Protein AF-A0A5E4IJK3-F1 (afdb_monomer_lite)

Radius of gyration: 21.75 Å; chains: 1; bounding box: 50×34×65 Å

pLDDT: mean 86.22, std 11.24, range [26.58, 97.75]

Structure (mmCIF, N/CA/C/O backbone):
data_AF-A0A5E4IJK3-F1
#
_entry.id   AF-A0A5E4IJK3-F1
#
loop_
_atom_site.group_PDB
_atom_site.id
_atom_site.type_symbol
_atom_site.label_atom_id
_atom_site.label_alt_id
_atom_site.label_comp_id
_atom_site.label_asym_id
_atom_site.label_entity_id
_atom_site.label_seq_id
_atom_site.pdbx_PDB_ins_code
_atom_site.Cartn_x
_atom_site.Cartn_y
_atom_site.Cartn_z
_atom_site.occupancy
_atom_site.B_iso_or_equiv
_atom_site.auth_seq_id
_atom_site.auth_comp_id
_atom_site.auth_asym_id
_atom_site.auth_atom_id
_atom_site.pdbx_PDB_model_num
ATOM 1 N N . MET A 1 1 ? 8.294 6.275 -12.046 1.00 84.31 1 MET A N 1
ATOM 2 C CA . MET A 1 1 ? 8.286 4.793 -12.076 1.00 84.31 1 MET A CA 1
ATOM 3 C C . MET A 1 1 ? 9.662 4.170 -11.826 1.00 84.31 1 MET A C 1
ATOM 5 O O . MET A 1 1 ? 9.827 3.550 -10.792 1.00 84.31 1 MET A O 1
ATOM 9 N N . ARG A 1 2 ? 10.667 4.349 -12.702 1.00 89.88 2 ARG A N 1
ATOM 10 C CA . ARG A 1 2 ? 12.008 3.740 -12.523 1.00 89.88 2 ARG A CA 1
ATOM 11 C C . ARG A 1 2 ? 12.638 4.031 -11.149 1.00 89.88 2 ARG A C 1
ATOM 13 O O . ARG A 1 2 ? 13.099 3.115 -10.485 1.00 89.88 2 ARG A O 1
ATOM 20 N N . ILE A 1 3 ? 12.580 5.293 -10.709 1.00 90.06 3 ILE A N 1
ATOM 21 C CA . ILE A 1 3 ? 13.121 5.738 -9.411 1.00 90.06 3 ILE A CA 1
ATOM 22 C C . ILE A 1 3 ? 12.455 5.001 -8.242 1.00 90.06 3 ILE A C 1
ATOM 24 O O . ILE A 1 3 ? 13.160 4.468 -7.397 1.00 90.06 3 ILE A O 1
ATOM 28 N N . VAL A 1 4 ? 11.118 4.919 -8.219 1.00 92.50 4 VAL A N 1
ATOM 29 C CA . VAL A 1 4 ? 10.399 4.274 -7.108 1.00 92.50 4 VAL A CA 1
ATOM 30 C C . VAL A 1 4 ? 10.644 2.761 -7.058 1.00 92.50 4 VAL A C 1
ATOM 32 O O . VAL A 1 4 ? 10.768 2.200 -5.978 1.00 92.50 4 VAL A O 1
ATOM 35 N N . ILE A 1 5 ? 10.791 2.095 -8.209 1.00 93.12 5 ILE A N 1
ATOM 36 C CA . ILE A 1 5 ? 11.098 0.654 -8.255 1.00 93.12 5 ILE A CA 1
ATOM 37 C C . ILE A 1 5 ? 12.518 0.399 -7.750 1.00 93.12 5 ILE A C 1
ATOM 39 O O . ILE A 1 5 ? 12.722 -0.499 -6.933 1.00 93.12 5 ILE A O 1
ATOM 43 N N . LYS A 1 6 ? 13.484 1.227 -8.170 1.00 93.25 6 LYS A N 1
ATOM 44 C CA . LYS A 1 6 ? 14.860 1.148 -7.673 1.00 93.25 6 LYS A CA 1
ATOM 45 C C . LYS A 1 6 ? 14.921 1.376 -6.168 1.00 93.25 6 LYS A C 1
ATOM 47 O O . LYS A 1 6 ? 15.622 0.657 -5.472 1.00 93.25 6 LYS A O 1
ATOM 52 N N . ASP A 1 7 ? 14.148 2.326 -5.668 1.00 93.12 7 ASP A N 1
ATOM 53 C CA . ASP A 1 7 ? 14.066 2.614 -4.244 1.00 93.12 7 ASP A CA 1
ATOM 54 C C . ASP A 1 7 ? 13.370 1.483 -3.449 1.00 93.12 7 ASP A C 1
ATOM 56 O O . ASP A 1 7 ? 13.764 1.178 -2.324 1.00 93.12 7 ASP A O 1
ATOM 60 N N . ALA A 1 8 ? 12.358 0.815 -4.011 1.00 93.62 8 ALA A N 1
ATOM 61 C CA . ALA A 1 8 ? 11.603 -0.242 -3.327 1.00 93.62 8 ALA A CA 1
ATOM 62 C C . ALA A 1 8 ? 12.245 -1.644 -3.390 1.00 93.62 8 ALA A C 1
ATOM 64 O O . ALA A 1 8 ? 12.085 -2.425 -2.449 1.00 93.62 8 ALA A O 1
ATOM 65 N N . PHE A 1 9 ? 12.958 -1.974 -4.470 1.00 94.12 9 PHE A N 1
ATOM 66 C CA . PHE A 1 9 ? 13.481 -3.326 -4.723 1.00 94.12 9 PHE A CA 1
ATOM 67 C C . PHE A 1 9 ? 14.997 -3.385 -4.946 1.00 94.12 9 PHE A C 1
ATOM 69 O O . PHE A 1 9 ? 15.524 -4.473 -5.139 1.00 94.12 9 PHE A O 1
ATOM 76 N N . ASP A 1 10 ? 15.697 -2.245 -4.967 1.00 93.44 10 ASP A N 1
ATOM 77 C CA . ASP A 1 10 ? 17.097 -2.132 -5.416 1.00 93.44 10 ASP A CA 1
ATOM 78 C C . ASP A 1 10 ? 17.336 -2.696 -6.833 1.00 93.44 10 ASP A C 1
ATOM 80 O O . ASP A 1 10 ? 18.456 -2.994 -7.246 1.00 93.44 10 ASP A O 1
ATOM 84 N N . ILE A 1 11 ? 16.281 -2.759 -7.645 1.00 92.56 11 ILE A N 1
ATOM 85 C CA . ILE A 1 11 ? 16.306 -3.268 -9.017 1.00 92.56 11 ILE A CA 1
ATOM 86 C C . ILE A 1 11 ? 15.907 -2.150 -9.973 1.00 92.56 11 ILE A C 1
ATOM 88 O O . ILE A 1 11 ? 15.047 -1.322 -9.683 1.00 92.56 11 ILE A O 1
ATOM 92 N N . ASP A 1 12 ? 16.552 -2.114 -11.128 1.00 93.44 12 ASP A N 1
ATOM 93 C CA . ASP A 1 12 ? 16.207 -1.219 -12.215 1.00 93.44 12 ASP A CA 1
ATOM 94 C C . ASP A 1 12 ? 15.241 -1.894 -13.199 1.00 93.44 12 ASP A C 1
ATOM 96 O O . ASP A 1 12 ? 15.235 -3.119 -13.344 1.00 93.44 12 ASP A O 1
ATOM 100 N N . ILE A 1 13 ? 14.450 -1.096 -13.920 1.00 93.88 13 ILE A N 1
ATOM 101 C CA . ILE A 1 13 ? 13.499 -1.587 -14.925 1.00 93.88 13 ILE A CA 1
ATOM 102 C C . ILE A 1 13 ? 13.622 -0.813 -16.237 1.00 93.88 13 ILE A C 1
ATOM 104 O O . ILE A 1 13 ? 13.802 0.410 -16.246 1.00 93.88 13 ILE A O 1
ATOM 108 N N . LYS A 1 14 ? 13.473 -1.511 -17.366 1.00 92.56 14 LYS A N 1
ATOM 109 C CA . LYS A 1 14 ? 13.465 -0.888 -18.692 1.00 92.56 14 LYS A CA 1
ATOM 110 C C . LYS A 1 14 ? 12.548 -1.613 -19.664 1.00 92.56 14 LYS A C 1
ATOM 112 O O . LYS A 1 14 ? 12.443 -2.834 -19.642 1.00 92.56 14 LYS A O 1
ATOM 117 N N . LEU A 1 15 ? 11.907 -0.847 -20.541 1.00 91.81 15 LEU A N 1
ATOM 118 C CA . LEU A 1 15 ? 11.162 -1.400 -21.664 1.00 91.81 15 LEU A CA 1
ATOM 119 C C . LEU A 1 15 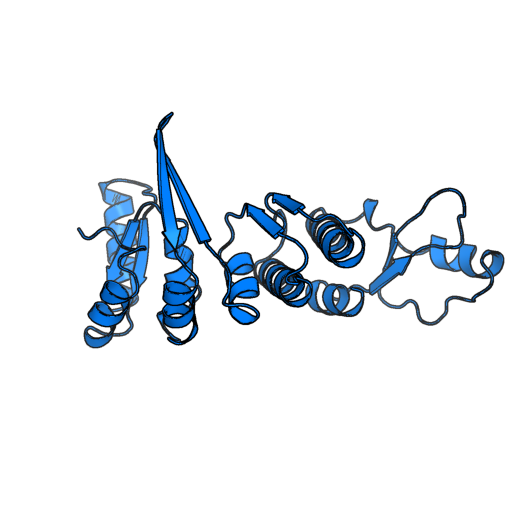? 12.130 -1.946 -22.715 1.00 91.81 15 LEU A C 1
ATOM 121 O O . LEU A 1 15 ? 12.995 -1.219 -23.206 1.00 91.81 15 LEU A O 1
ATOM 125 N N . ASP A 1 16 ? 11.956 -3.213 -23.070 1.00 91.88 16 ASP A N 1
ATOM 126 C CA . ASP A 1 16 ? 12.588 -3.829 -24.226 1.00 91.88 16 ASP A CA 1
ATOM 127 C C . ASP A 1 16 ? 11.870 -3.357 -25.491 1.00 91.88 16 ASP A C 1
ATOM 129 O O . ASP A 1 16 ? 10.799 -3.842 -25.847 1.00 91.88 16 ASP A O 1
ATOM 133 N N . TYR A 1 17 ? 12.456 -2.366 -26.155 1.00 89.69 17 TYR A N 1
ATOM 134 C CA . TYR A 1 17 ? 11.970 -1.836 -27.429 1.00 89.69 17 TYR A CA 1
ATOM 135 C C . TYR A 1 17 ? 12.575 -2.568 -28.637 1.00 89.69 17 TYR A C 1
ATOM 137 O O . TYR A 1 17 ? 12.302 -2.202 -29.780 1.00 89.69 17 TYR A O 1
ATOM 145 N N . SER A 1 18 ? 13.420 -3.582 -28.407 1.00 87.69 18 SER A N 1
ATOM 146 C CA . SER A 1 18 ? 14.093 -4.312 -29.484 1.00 87.69 18 SER A CA 1
ATOM 147 C C . SER A 1 18 ? 13.172 -5.310 -30.191 1.00 87.69 18 SER A C 1
ATOM 149 O O . SER A 1 18 ? 13.374 -5.636 -31.364 1.00 87.69 18 SER A O 1
ATOM 151 N N . PHE A 1 19 ? 12.116 -5.748 -29.502 1.00 78.44 19 PHE A N 1
ATOM 152 C CA . PHE A 1 19 ? 11.055 -6.582 -30.048 1.00 78.44 19 PHE A CA 1
ATOM 153 C C . PHE A 1 19 ? 9.799 -5.752 -30.320 1.00 78.44 19 PHE A C 1
ATOM 155 O O . PHE A 1 19 ? 9.048 -5.415 -29.415 1.00 78.44 19 PHE A O 1
ATOM 162 N N . LEU A 1 20 ? 9.518 -5.480 -31.597 1.00 72.50 20 LEU A N 1
ATOM 163 C CA . LEU A 1 20 ? 8.337 -4.706 -32.012 1.00 72.50 20 LEU A CA 1
ATOM 164 C C . LEU A 1 20 ? 7.005 -5.470 -31.882 1.00 72.50 20 LEU A C 1
ATOM 166 O O . LEU A 1 20 ? 5.945 -4.870 -32.019 1.00 72.50 20 LEU A O 1
ATOM 170 N N . ALA A 1 21 ? 7.049 -6.787 -31.655 1.00 76.69 21 ALA A N 1
ATOM 171 C CA . ALA A 1 21 ? 5.854 -7.629 -31.576 1.00 76.69 21 ALA A CA 1
ATOM 172 C C . ALA A 1 21 ? 5.306 -7.786 -30.148 1.00 76.69 21 ALA A C 1
ATOM 174 O O . ALA A 1 21 ? 4.105 -7.963 -29.987 1.00 76.69 21 ALA A O 1
ATOM 175 N N . ASN A 1 22 ? 6.169 -7.719 -29.128 1.00 78.50 22 ASN A N 1
ATOM 176 C CA . ASN A 1 22 ? 5.799 -7.929 -27.729 1.00 78.50 22 ASN A CA 1
ATOM 177 C C . ASN A 1 22 ? 6.480 -6.874 -26.859 1.00 78.50 22 ASN A C 1
ATOM 179 O O . ASN A 1 22 ? 7.708 -6.799 -26.836 1.00 78.50 22 ASN A O 1
ATOM 183 N N . PHE A 1 23 ? 5.695 -6.108 -26.104 1.00 82.75 23 PHE A N 1
ATOM 184 C CA . PHE A 1 23 ? 6.234 -5.217 -25.082 1.00 82.75 23 PHE A CA 1
ATOM 185 C C . PHE A 1 23 ? 6.668 -6.046 -23.877 1.00 82.75 23 PHE A C 1
ATOM 187 O O . PHE A 1 23 ? 5.838 -6.665 -23.216 1.00 82.75 23 PHE A O 1
ATOM 194 N N . VAL A 1 24 ? 7.970 -6.062 -23.600 1.00 90.81 24 VAL A N 1
ATOM 195 C CA . VAL A 1 24 ? 8.547 -6.799 -22.472 1.00 90.81 24 VAL A CA 1
ATOM 196 C C . VAL A 1 24 ? 9.270 -5.817 -21.567 1.00 90.81 24 VAL A C 1
ATOM 198 O O . VAL A 1 24 ? 10.087 -5.022 -22.025 1.00 90.81 24 VAL A O 1
ATOM 201 N N . LEU A 1 25 ? 8.991 -5.870 -20.268 1.00 93.69 25 LEU A N 1
ATOM 202 C CA . LEU A 1 25 ? 9.791 -5.158 -19.278 1.00 93.69 25 LEU A CA 1
ATOM 203 C C . LEU A 1 25 ? 10.938 -6.058 -18.829 1.00 93.69 25 LEU A C 1
ATOM 205 O O . LEU A 1 25 ? 10.730 -7.219 -18.483 1.00 93.69 25 LEU A O 1
ATOM 209 N N . ARG A 1 26 ? 12.151 -5.513 -18.852 1.00 94.50 26 ARG A N 1
ATOM 210 C CA . ARG A 1 26 ? 13.370 -6.161 -18.375 1.00 94.50 26 ARG A CA 1
ATOM 211 C C . ARG A 1 26 ? 13.747 -5.596 -17.025 1.00 94.50 26 ARG A C 1
ATOM 213 O O . ARG A 1 26 ? 13.623 -4.387 -16.810 1.00 94.50 26 ARG A O 1
ATOM 220 N N . VAL A 1 27 ? 14.253 -6.459 -16.160 1.00 94.88 27 VAL A N 1
ATOM 221 C CA . VAL A 1 27 ? 14.763 -6.095 -14.841 1.00 94.88 27 VAL A CA 1
ATOM 222 C C . VAL A 1 27 ? 16.258 -6.381 -14.750 1.00 94.88 27 VAL A C 1
ATOM 224 O O . VAL A 1 27 ? 16.774 -7.305 -15.379 1.00 94.88 27 VAL A O 1
ATOM 227 N N . GLY A 1 28 ? 16.981 -5.551 -14.007 1.00 92.12 28 GLY A N 1
ATOM 228 C CA . GLY A 1 28 ? 18.423 -5.702 -13.846 1.00 92.12 28 GLY A CA 1
ATOM 229 C C . GLY A 1 28 ? 19.027 -4.620 -12.969 1.00 92.12 28 GLY A C 1
ATOM 230 O O . GLY A 1 28 ? 18.333 -3.736 -12.488 1.00 92.12 28 GLY A O 1
ATOM 231 N N . ASN A 1 29 ? 20.342 -4.662 -12.769 1.00 86.31 29 ASN A N 1
ATOM 232 C CA . ASN A 1 29 ? 21.011 -3.709 -11.876 1.00 86.31 29 ASN A CA 1
ATOM 233 C C . ASN A 1 29 ? 21.360 -2.381 -12.562 1.00 86.31 29 ASN A C 1
ATOM 235 O O . ASN A 1 29 ? 21.476 -1.357 -11.889 1.00 86.31 29 ASN A O 1
ATOM 239 N N . ASN A 1 30 ? 21.573 -2.394 -13.883 1.00 83.88 30 ASN A N 1
ATOM 240 C CA . ASN A 1 30 ? 22.007 -1.226 -14.644 1.00 83.88 30 ASN A CA 1
ATOM 241 C C . ASN A 1 30 ? 21.659 -1.358 -16.137 1.00 83.88 30 ASN A C 1
ATOM 243 O O . ASN A 1 30 ? 21.970 -2.366 -16.768 1.00 83.88 30 ASN A O 1
ATOM 247 N N . PHE A 1 31 ? 21.073 -0.301 -16.703 1.00 86.88 31 PHE A N 1
ATOM 248 C CA . PHE A 1 31 ? 20.659 -0.201 -18.106 1.00 86.88 31 PHE A CA 1
ATOM 249 C C . PHE A 1 31 ? 21.346 0.935 -18.893 1.00 86.88 31 PHE A C 1
ATOM 251 O O . PHE A 1 31 ? 20.840 1.354 -19.943 1.00 86.88 31 PHE A O 1
ATOM 258 N N . ASN A 1 32 ? 22.460 1.469 -18.383 1.00 77.62 32 ASN A N 1
ATOM 259 C CA . ASN A 1 32 ? 23.133 2.652 -18.933 1.00 77.62 32 ASN A CA 1
ATOM 260 C C . ASN A 1 32 ? 23.839 2.395 -20.277 1.00 77.62 32 ASN A C 1
ATOM 262 O O . ASN A 1 32 ? 23.997 3.325 -21.059 1.00 77.62 32 ASN A O 1
ATOM 266 N N . GLU A 1 33 ? 24.206 1.149 -20.580 1.00 82.94 33 GLU A N 1
ATOM 267 C CA . GLU A 1 33 ? 24.948 0.766 -21.794 1.00 82.94 33 GLU A CA 1
ATOM 268 C C . GLU A 1 33 ? 24.053 0.114 -22.862 1.00 82.94 33 GLU A C 1
ATOM 270 O O . GLU A 1 33 ? 24.434 -0.869 -23.492 1.00 82.94 33 GLU A O 1
ATOM 275 N N . ILE A 1 34 ? 22.830 0.618 -23.060 1.00 88.62 34 ILE A N 1
ATOM 276 C CA . ILE A 1 34 ? 21.944 0.098 -24.116 1.00 88.62 34 ILE A CA 1
ATOM 277 C C . ILE A 1 34 ? 21.973 1.048 -25.325 1.00 88.62 34 ILE A C 1
ATOM 279 O O . ILE A 1 34 ? 21.488 2.176 -25.188 1.00 88.62 34 ILE A O 1
ATOM 283 N N . PRO A 1 35 ? 22.500 0.609 -26.489 1.00 90.38 35 PRO A N 1
ATOM 284 C CA . PRO A 1 35 ? 22.502 1.374 -27.741 1.00 90.38 35 PRO A CA 1
ATOM 285 C C . PRO A 1 35 ? 21.093 1.772 -28.163 1.00 90.38 35 PRO A C 1
ATOM 287 O O . PRO A 1 35 ? 20.174 1.020 -27.897 1.00 90.38 35 PRO A O 1
ATOM 290 N N . LEU A 1 36 ? 20.917 2.897 -28.862 1.00 88.56 36 LEU A N 1
ATOM 291 C CA . LEU A 1 36 ? 19.593 3.338 -29.330 1.00 88.56 36 LEU A CA 1
ATOM 292 C C . LEU A 1 36 ? 19.038 2.500 -30.497 1.00 88.56 36 LEU A C 1
ATOM 294 O O . LEU A 1 36 ? 17.821 2.431 -30.654 1.00 88.56 36 LEU A O 1
ATOM 298 N N . ASP A 1 37 ? 19.900 1.897 -31.328 1.00 90.62 37 ASP A N 1
ATOM 299 C CA . ASP A 1 37 ? 19.456 1.045 -32.440 1.00 90.62 37 ASP A CA 1
ATOM 300 C C . ASP A 1 37 ? 18.882 -0.273 -31.880 1.00 90.62 37 ASP A C 1
ATOM 302 O O . ASP A 1 37 ? 19.599 -1.004 -31.188 1.00 90.62 37 ASP A O 1
ATOM 306 N N . PRO A 1 38 ? 17.614 -0.621 -32.178 1.00 89.50 38 PRO A N 1
ATOM 307 C CA . PRO A 1 38 ? 16.981 -1.850 -31.699 1.00 89.50 38 PRO A CA 1
ATOM 308 C C . PRO A 1 38 ? 17.764 -3.132 -32.013 1.00 89.50 38 PRO A C 1
ATOM 310 O O . PRO A 1 38 ? 17.735 -4.074 -31.221 1.00 89.50 38 PRO A O 1
ATOM 313 N N . ARG A 1 39 ? 18.472 -3.184 -3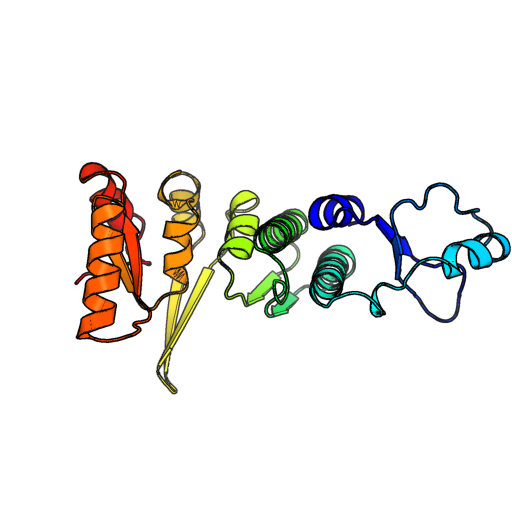3.151 1.00 89.25 39 ARG A N 1
ATOM 314 C CA . ARG A 1 39 ? 19.246 -4.362 -33.579 1.00 89.25 39 ARG A CA 1
ATOM 315 C C . ARG A 1 39 ? 20.463 -4.578 -32.690 1.00 89.25 39 ARG A C 1
ATOM 317 O O . ARG A 1 39 ? 20.768 -5.721 -32.358 1.00 89.25 39 ARG A O 1
ATOM 324 N N . ASP A 1 40 ? 21.098 -3.486 -32.276 1.00 92.19 40 ASP A N 1
ATOM 325 C CA . ASP A 1 40 ? 22.263 -3.502 -31.393 1.00 92.19 40 ASP A CA 1
ATOM 326 C C . ASP A 1 40 ? 21.849 -3.665 -29.921 1.00 92.19 40 ASP A C 1
ATOM 328 O O . ASP A 1 40 ? 22.546 -4.309 -29.137 1.00 92.19 40 ASP A O 1
ATOM 332 N N . ALA A 1 41 ? 20.683 -3.131 -29.541 1.00 91.44 41 ALA A N 1
ATOM 333 C CA . ALA A 1 41 ? 20.121 -3.260 -28.199 1.00 91.44 41 ALA A CA 1
ATOM 334 C C . ALA A 1 41 ? 19.658 -4.689 -27.881 1.00 91.44 41 ALA A C 1
ATOM 336 O O . ALA A 1 41 ? 19.830 -5.155 -26.752 1.00 91.44 41 ALA A O 1
ATOM 337 N N . LYS A 1 42 ? 19.091 -5.396 -28.868 1.00 90.56 42 LYS A N 1
ATOM 338 C CA . LYS A 1 42 ? 18.525 -6.745 -28.717 1.00 90.56 42 LYS A CA 1
ATOM 339 C C . LYS A 1 42 ? 19.446 -7.747 -28.001 1.00 90.56 42 LYS A C 1
ATOM 341 O O . LYS A 1 42 ? 19.035 -8.259 -26.959 1.00 90.56 42 LYS A O 1
ATOM 346 N N . PRO A 1 43 ? 20.680 -8.025 -28.473 1.00 91.44 43 PRO A N 1
ATOM 347 C CA . PRO A 1 43 ? 21.548 -9.025 -27.842 1.00 91.44 43 PRO A CA 1
ATOM 348 C C . PRO A 1 43 ? 21.984 -8.650 -26.418 1.00 91.44 43 PRO A C 1
ATOM 350 O O . PRO A 1 43 ? 22.478 -9.504 -25.682 1.00 91.44 43 PRO A O 1
ATOM 353 N N . ILE A 1 44 ? 21.847 -7.380 -26.026 1.00 92.38 44 ILE A N 1
ATOM 354 C CA . ILE A 1 44 ? 22.132 -6.902 -24.670 1.00 92.38 44 ILE A CA 1
ATOM 355 C C . I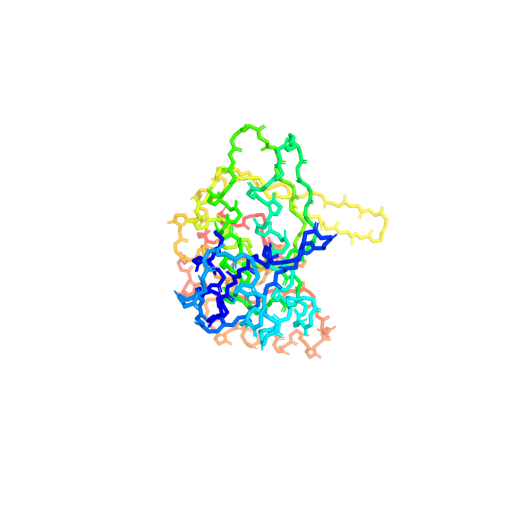LE A 1 44 ? 20.887 -7.072 -23.795 1.00 92.38 44 ILE A C 1
ATOM 357 O O . ILE A 1 44 ? 20.973 -7.663 -22.723 1.00 92.38 44 ILE A O 1
ATOM 361 N N . LEU A 1 45 ? 19.727 -6.607 -24.269 1.00 91.31 45 LEU A N 1
ATOM 362 C CA . LEU A 1 45 ? 18.446 -6.671 -23.558 1.00 91.31 45 LEU A CA 1
ATOM 363 C C . LEU A 1 45 ? 17.976 -8.108 -23.300 1.00 91.31 45 LEU A C 1
ATOM 365 O O . LEU A 1 45 ? 17.432 -8.386 -22.234 1.00 91.31 45 LEU A O 1
ATOM 369 N N . GLU A 1 46 ? 18.237 -9.036 -24.224 1.00 90.88 46 GLU A N 1
ATOM 370 C CA . GLU A 1 46 ? 17.895 -10.457 -24.066 1.00 90.88 46 GLU A CA 1
ATOM 371 C C . GLU A 1 46 ? 18.619 -11.142 -22.898 1.00 90.88 46 GLU A C 1
ATOM 373 O O . GLU A 1 46 ? 18.128 -12.156 -22.408 1.00 90.88 46 GLU A O 1
ATOM 378 N N . LYS A 1 47 ? 19.745 -10.587 -22.426 1.00 91.81 47 LYS A N 1
ATOM 379 C CA . LYS A 1 47 ? 20.494 -11.116 -21.273 1.00 91.81 47 LYS A CA 1
ATOM 380 C C . LYS A 1 47 ? 19.854 -10.773 -19.931 1.00 91.81 47 LYS A C 1
ATOM 382 O O . LYS A 1 47 ? 20.216 -11.376 -18.926 1.00 91.81 47 LYS A O 1
ATOM 387 N N . PHE A 1 48 ? 18.956 -9.791 -19.904 1.00 93.62 48 PHE A N 1
ATOM 388 C CA . PHE A 1 48 ? 18.248 -9.396 -18.696 1.00 93.62 48 PHE A CA 1
ATOM 389 C C . PHE A 1 48 ? 16.986 -10.232 -18.512 1.00 93.62 48 PHE A C 1
ATOM 391 O O . PHE A 1 48 ? 16.283 -10.568 -19.474 1.00 93.62 48 PHE A O 1
ATOM 398 N N . GLU A 1 49 ? 16.675 -10.523 -17.255 1.00 94.44 49 GLU A N 1
ATOM 399 C CA . GLU A 1 49 ? 15.454 -11.226 -16.886 1.00 94.44 49 GLU A CA 1
ATOM 400 C C . GLU A 1 49 ? 14.225 -10.388 -17.245 1.00 94.44 49 GLU A C 1
ATOM 402 O O . GLU A 1 49 ? 14.261 -9.150 -17.262 1.00 94.44 49 GLU A O 1
ATOM 407 N N . LYS A 1 50 ? 13.124 -11.063 -17.571 1.00 95.06 50 LYS A N 1
ATOM 408 C CA . LYS A 1 50 ? 11.845 -10.392 -17.797 1.00 95.06 50 LYS A CA 1
ATOM 409 C C . LYS A 1 50 ? 11.175 -10.145 -16.458 1.00 95.06 50 LYS A C 1
ATOM 411 O O . LYS A 1 50 ? 11.321 -10.941 -15.535 1.00 95.06 50 LYS A O 1
ATOM 416 N N . LEU A 1 51 ? 10.377 -9.087 -16.385 1.00 95.25 51 LEU A N 1
ATOM 417 C CA . LEU A 1 51 ? 9.504 -8.837 -15.243 1.00 95.25 51 LEU A CA 1
ATOM 418 C C . LEU A 1 51 ? 8.551 -10.018 -14.993 1.00 95.25 51 LEU A C 1
ATOM 420 O O . LEU A 1 51 ? 8.313 -10.367 -13.843 1.00 95.25 51 LEU A O 1
ATOM 424 N N . ASP A 1 52 ? 8.052 -10.654 -16.055 1.00 93.56 52 ASP A N 1
ATOM 425 C CA . ASP A 1 52 ? 7.125 -11.793 -15.968 1.00 93.56 52 ASP A CA 1
ATOM 426 C C . ASP A 1 52 ? 7.732 -13.000 -15.235 1.00 93.56 52 ASP A C 1
ATOM 428 O O . ASP A 1 52 ? 7.008 -13.754 -14.584 1.00 93.56 52 ASP A O 1
ATOM 432 N N . ASP A 1 53 ? 9.060 -13.141 -15.300 1.00 94.69 53 ASP A N 1
ATOM 433 C CA . ASP A 1 53 ? 9.818 -14.210 -14.645 1.00 94.69 53 ASP A CA 1
ATOM 434 C C . ASP A 1 53 ? 10.143 -13.876 -13.172 1.00 94.69 53 ASP A C 1
ATOM 436 O O . ASP A 1 53 ? 10.736 -14.689 -12.465 1.00 94.69 53 ASP A O 1
ATOM 440 N N . GLN A 1 54 ? 9.764 -12.687 -12.689 1.00 95.06 54 GLN A N 1
ATOM 441 C CA . GLN A 1 54 ? 10.005 -12.254 -11.314 1.00 95.06 54 GLN A CA 1
ATOM 442 C C . GLN A 1 54 ? 8.892 -12.680 -10.345 1.00 95.06 54 GLN A C 1
ATOM 444 O O . GLN A 1 54 ? 7.797 -13.105 -10.731 1.00 95.06 54 GLN A O 1
ATOM 449 N N . GLY A 1 55 ? 9.172 -12.512 -9.048 1.00 94.50 55 GLY A N 1
ATOM 450 C CA . GLY A 1 55 ? 8.207 -12.738 -7.973 1.00 94.50 55 GLY A CA 1
ATOM 451 C C . GLY A 1 55 ? 6.973 -11.831 -8.058 1.00 94.50 55 GLY A C 1
ATOM 452 O O . GLY A 1 55 ? 7.005 -10.740 -8.631 1.00 94.50 55 GLY A O 1
ATOM 453 N N . ASP A 1 56 ? 5.871 -12.276 -7.457 1.00 94.19 56 ASP A N 1
ATOM 454 C CA . ASP A 1 56 ? 4.572 -11.598 -7.567 1.00 94.19 56 ASP A CA 1
ATOM 455 C C . ASP A 1 56 ? 4.569 -10.184 -6.974 1.00 94.19 56 ASP A C 1
ATOM 457 O O . ASP A 1 56 ? 3.909 -9.302 -7.520 1.00 94.19 56 ASP A O 1
ATOM 461 N N . GLY A 1 57 ? 5.389 -9.924 -5.950 1.00 94.81 57 GLY A N 1
ATOM 462 C CA . GLY A 1 57 ? 5.508 -8.597 -5.343 1.00 94.81 57 GLY A CA 1
ATOM 463 C C . GLY A 1 57 ? 5.972 -7.521 -6.333 1.00 94.81 57 GLY A C 1
ATOM 464 O O . GLY A 1 57 ? 5.284 -6.521 -6.531 1.00 94.81 57 GLY A O 1
ATOM 465 N N . ILE A 1 58 ? 7.104 -7.723 -7.022 1.00 95.38 58 ILE A N 1
ATOM 466 C CA . ILE A 1 58 ? 7.592 -6.730 -7.997 1.00 95.38 58 ILE A CA 1
ATOM 467 C C . ILE A 1 58 ? 6.650 -6.612 -9.201 1.00 95.38 58 ILE A C 1
ATOM 469 O O . ILE A 1 58 ? 6.421 -5.503 -9.680 1.00 95.38 58 ILE A O 1
ATOM 473 N N . LYS A 1 59 ? 6.044 -7.719 -9.654 1.00 95.00 59 LYS A N 1
ATOM 474 C CA . LYS A 1 59 ? 5.045 -7.686 -10.734 1.00 95.00 59 LYS A CA 1
ATOM 475 C C . LYS A 1 59 ? 3.839 -6.826 -10.348 1.00 95.00 59 LYS A C 1
ATOM 477 O O . LYS A 1 59 ? 3.486 -5.930 -11.112 1.00 95.00 59 LYS A O 1
ATOM 482 N N . SER A 1 60 ? 3.264 -7.039 -9.160 1.00 94.12 60 SER A N 1
ATOM 483 C CA . SER A 1 60 ? 2.133 -6.253 -8.645 1.00 94.12 60 SER A CA 1
ATOM 484 C C . SER A 1 60 ? 2.491 -4.773 -8.490 1.00 94.12 60 SER A C 1
ATOM 486 O O . SER A 1 60 ? 1.766 -3.894 -8.967 1.00 94.12 60 SER A O 1
ATOM 488 N N . PHE A 1 61 ? 3.662 -4.482 -7.912 1.00 96.62 61 PHE A N 1
ATOM 489 C CA . PHE A 1 61 ? 4.135 -3.111 -7.731 1.00 96.62 61 PHE A CA 1
ATOM 490 C C . PHE A 1 61 ? 4.265 -2.380 -9.068 1.00 96.62 61 PHE A C 1
ATOM 492 O O . PHE A 1 61 ? 3.770 -1.264 -9.230 1.00 96.62 61 PHE A O 1
ATOM 499 N N . VAL A 1 62 ? 4.929 -3.005 -10.045 1.00 95.69 62 VAL A N 1
ATOM 500 C CA . VAL A 1 62 ? 5.142 -2.411 -11.368 1.00 95.69 62 VAL A CA 1
ATOM 501 C C . VAL A 1 62 ? 3.819 -2.244 -12.108 1.00 95.69 62 VAL A C 1
ATOM 503 O O . VAL A 1 62 ? 3.590 -1.184 -12.685 1.00 95.69 62 VAL A O 1
ATOM 506 N N . ALA A 1 63 ? 2.933 -3.242 -12.067 1.00 93.56 63 ALA A N 1
ATOM 507 C CA . ALA A 1 63 ? 1.617 -3.171 -12.696 1.00 93.56 63 ALA A CA 1
ATOM 508 C C . ALA A 1 63 ? 0.769 -2.029 -12.115 1.00 93.56 63 ALA A C 1
ATOM 510 O O . ALA A 1 63 ? 0.186 -1.240 -12.865 1.00 93.56 63 ALA A O 1
ATOM 511 N N . THR A 1 64 ? 0.762 -1.883 -10.790 1.00 95.19 64 THR A N 1
ATOM 512 C CA . THR A 1 64 ? 0.079 -0.783 -10.100 1.00 95.19 64 THR A CA 1
ATOM 513 C C . THR A 1 64 ? 0.705 0.561 -10.468 1.00 95.19 64 THR A C 1
ATOM 515 O O . THR A 1 64 ? 0.001 1.494 -10.850 1.00 95.19 64 THR A O 1
ATOM 518 N N . ALA A 1 65 ? 2.037 0.663 -10.456 1.00 95.06 65 ALA A N 1
ATOM 519 C CA . ALA A 1 65 ? 2.727 1.897 -10.815 1.00 95.06 65 ALA A CA 1
ATOM 520 C C . ALA A 1 65 ? 2.462 2.322 -12.272 1.00 95.06 65 ALA A C 1
ATOM 522 O O . ALA A 1 65 ? 2.240 3.504 -12.536 1.00 95.06 65 ALA A O 1
ATOM 523 N N . LEU A 1 66 ? 2.443 1.368 -13.209 1.00 93.38 66 LEU A N 1
ATOM 524 C CA . LEU A 1 66 ? 2.074 1.591 -14.611 1.00 93.38 66 LEU A CA 1
ATOM 525 C C . LEU A 1 66 ? 0.620 2.039 -14.749 1.00 93.38 66 LEU A C 1
ATOM 527 O O . LEU A 1 66 ? 0.339 2.994 -15.467 1.00 93.38 66 LEU A O 1
ATOM 531 N N . THR A 1 67 ? -0.296 1.391 -14.029 1.00 92.94 67 THR A N 1
ATOM 532 C CA . THR A 1 67 ? -1.719 1.758 -13.994 1.00 92.94 67 THR A CA 1
ATOM 533 C C . THR A 1 67 ? -1.876 3.229 -13.611 1.00 92.94 67 THR A C 1
ATOM 535 O O . THR A 1 67 ? -2.535 3.989 -14.320 1.00 92.94 67 THR A O 1
ATOM 538 N N . MET A 1 68 ? -1.190 3.667 -12.555 1.00 93.31 68 MET A N 1
ATOM 539 C CA . MET A 1 68 ? -1.279 5.044 -12.066 1.00 93.31 68 MET A CA 1
ATOM 540 C C . MET A 1 68 ? -0.786 6.091 -13.075 1.00 93.31 68 MET A C 1
ATOM 542 O O . MET A 1 68 ? -1.378 7.169 -13.172 1.00 93.31 68 MET A O 1
ATOM 546 N N . ILE A 1 69 ? 0.268 5.789 -13.840 1.00 91.75 69 ILE A N 1
ATOM 547 C CA . ILE A 1 69 ? 0.895 6.761 -14.755 1.00 91.75 69 ILE A CA 1
ATOM 548 C C . ILE A 1 69 ? 0.391 6.684 -16.199 1.00 91.75 69 ILE A C 1
ATOM 550 O O . ILE A 1 69 ? 0.541 7.654 -16.933 1.00 91.75 69 ILE A O 1
ATOM 554 N N . SER A 1 70 ? -0.149 5.544 -16.635 1.00 90.19 70 SER A N 1
ATOM 555 C CA . SER A 1 70 ? -0.495 5.307 -18.045 1.00 90.19 70 SER A CA 1
ATOM 556 C C . SER A 1 70 ? -1.996 5.277 -18.317 1.00 90.19 70 SER A C 1
ATOM 558 O O . SER A 1 70 ? -2.398 5.423 -19.468 1.00 90.19 70 SER A O 1
ATOM 560 N N . ILE A 1 71 ? -2.838 5.068 -17.301 1.00 88.88 71 ILE A N 1
ATOM 561 C CA . ILE A 1 71 ? -4.285 4.934 -17.496 1.00 88.88 71 ILE A CA 1
ATOM 562 C C . ILE A 1 71 ? -4.989 6.281 -17.292 1.00 88.88 71 ILE A C 1
ATOM 564 O O . ILE A 1 71 ? -5.136 6.768 -16.172 1.00 88.88 71 ILE A O 1
ATOM 568 N N . GLU A 1 72 ? -5.517 6.840 -18.379 1.00 87.50 72 GLU A N 1
ATOM 569 C CA . GLU A 1 72 ? -6.323 8.074 -18.399 1.00 87.50 72 GLU A CA 1
ATOM 570 C C . GLU A 1 72 ? -7.829 7.779 -18.264 1.00 87.50 72 GLU A C 1
ATOM 572 O O . GLU A 1 72 ? -8.657 8.189 -19.078 1.00 87.50 72 GLU A O 1
ATOM 577 N N . ARG A 1 73 ? -8.210 6.983 -17.259 1.00 90.50 73 ARG A N 1
ATOM 578 C CA . ARG A 1 73 ? -9.622 6.676 -16.972 1.00 90.50 73 ARG A CA 1
ATOM 579 C C . ARG A 1 73 ? -10.124 7.538 -15.811 1.00 90.50 73 ARG A C 1
ATOM 581 O O . ARG A 1 73 ? -9.365 7.761 -14.870 1.00 90.50 73 ARG A O 1
ATOM 588 N N . PRO A 1 74 ? -11.402 7.968 -15.836 1.00 92.31 74 PRO A N 1
ATOM 589 C CA . PRO A 1 74 ? -11.973 8.785 -14.765 1.00 92.31 74 PRO A CA 1
ATOM 590 C C . PRO A 1 74 ? -12.125 8.016 -13.447 1.00 92.31 74 PRO A C 1
ATOM 592 O O . PRO A 1 74 ? -12.223 8.634 -12.395 1.00 92.31 74 PRO A O 1
ATOM 595 N N . ILE A 1 75 ? -12.159 6.679 -13.493 1.00 95.00 75 ILE A N 1
ATOM 596 C CA . ILE A 1 75 ? -12.230 5.814 -12.314 1.00 95.00 75 ILE A CA 1
ATOM 597 C C . ILE A 1 75 ? -11.181 4.712 -12.457 1.00 95.00 75 ILE A C 1
ATOM 599 O O . ILE A 1 75 ? -11.122 4.044 -13.493 1.00 95.00 75 ILE A O 1
ATOM 603 N N . ILE A 1 76 ? -10.375 4.521 -11.413 1.00 95.06 76 ILE A N 1
ATOM 604 C CA . ILE A 1 76 ? -9.407 3.431 -11.272 1.00 95.06 76 ILE A CA 1
ATOM 605 C C . ILE A 1 76 ? -9.783 2.642 -10.017 1.00 95.06 76 ILE A C 1
ATOM 607 O O . ILE A 1 76 ? -9.926 3.223 -8.944 1.00 95.06 76 ILE A O 1
ATOM 611 N N . MET A 1 77 ? -9.948 1.328 -10.153 1.00 96.06 77 MET A N 1
ATOM 612 C CA . MET A 1 77 ? -10.167 0.416 -9.030 1.00 96.06 77 MET A CA 1
ATOM 613 C C . MET A 1 77 ? -8.956 -0.499 -8.902 1.00 96.06 77 MET A C 1
ATOM 615 O O . MET A 1 77 ? -8.516 -1.070 -9.901 1.00 96.06 77 MET A O 1
ATOM 619 N N . ILE A 1 78 ? -8.420 -0.610 -7.692 1.00 95.25 78 ILE A N 1
ATOM 620 C CA . ILE A 1 78 ? -7.237 -1.412 -7.388 1.00 95.25 78 ILE A CA 1
ATOM 621 C C . ILE A 1 78 ? -7.566 -2.278 -6.175 1.00 95.25 78 ILE A C 1
ATOM 623 O O . ILE A 1 78 ? -7.978 -1.756 -5.140 1.00 95.25 78 ILE A O 1
ATOM 627 N N . ASP A 1 79 ? -7.416 -3.588 -6.324 1.00 95.69 79 ASP A N 1
ATOM 628 C CA . ASP A 1 79 ? -7.727 -4.568 -5.284 1.00 95.69 79 ASP A CA 1
ATOM 629 C C . ASP A 1 79 ? -6.427 -5.187 -4.769 1.00 95.69 79 ASP A C 1
ATOM 631 O O . ASP A 1 79 ? -5.646 -5.710 -5.563 1.00 95.69 79 ASP A O 1
ATOM 635 N N . GLU A 1 80 ? -6.180 -5.040 -3.468 1.00 95.44 80 GLU A N 1
ATOM 636 C CA . GLU A 1 80 ? -5.000 -5.519 -2.736 1.00 95.44 80 GLU A CA 1
ATOM 637 C C . GLU A 1 80 ? -3.661 -5.304 -3.480 1.00 95.44 80 GLU A C 1
ATOM 639 O O . GLU A 1 80 ? -2.905 -6.258 -3.694 1.00 95.44 80 GLU A O 1
ATOM 644 N N . PRO A 1 81 ? -3.319 -4.063 -3.897 1.00 96.00 81 PRO A N 1
ATOM 645 C CA . PRO A 1 81 ? -2.077 -3.800 -4.637 1.00 96.00 81 PRO A CA 1
ATOM 646 C C . PRO A 1 81 ? -0.806 -4.173 -3.865 1.00 96.00 81 PRO A C 1
ATOM 648 O O . PRO A 1 81 ? 0.250 -4.409 -4.456 1.00 96.00 81 PRO A O 1
ATOM 651 N N . GLU A 1 82 ? -0.900 -4.223 -2.540 1.00 95.75 82 GLU A N 1
ATOM 652 C CA . GLU A 1 82 ? 0.151 -4.654 -1.634 1.00 95.75 82 GLU A CA 1
ATOM 653 C C . GLU A 1 82 ? 0.388 -6.165 -1.610 1.00 95.75 82 GLU A C 1
ATOM 655 O O . GLU A 1 82 ? 1.314 -6.608 -0.927 1.00 95.75 82 GLU A O 1
ATOM 660 N N . ALA A 1 83 ? -0.453 -6.965 -2.273 1.00 93.38 83 ALA A N 1
ATOM 661 C CA . ALA A 1 83 ? -0.344 -8.411 -2.217 1.00 93.38 83 ALA A CA 1
ATOM 662 C C . ALA A 1 83 ? 1.091 -8.833 -2.572 1.00 93.38 83 ALA A C 1
ATOM 664 O O . ALA A 1 83 ? 1.669 -8.386 -3.566 1.00 93.38 83 ALA A O 1
ATOM 665 N N . PHE A 1 84 ? 1.679 -9.686 -1.729 1.00 94.38 84 PHE A N 1
ATOM 666 C CA . PHE A 1 84 ? 3.061 -10.173 -1.843 1.00 94.38 84 PHE A CA 1
ATOM 667 C C . PHE A 1 84 ? 4.173 -9.131 -1.604 1.00 94.38 84 PHE A C 1
ATOM 669 O O . PHE A 1 84 ? 5.348 -9.457 -1.792 1.00 94.38 84 PHE A O 1
ATOM 676 N N . LEU A 1 85 ? 3.849 -7.910 -1.166 1.00 96.38 85 LEU A N 1
ATOM 677 C CA . LEU A 1 85 ? 4.836 -6.901 -0.782 1.00 96.38 85 LEU A CA 1
ATOM 678 C C . LEU A 1 85 ? 5.238 -7.020 0.685 1.00 96.38 85 LEU A C 1
ATOM 680 O O . LEU A 1 85 ? 4.420 -7.253 1.573 1.00 96.38 85 LEU A O 1
ATOM 684 N N . HIS A 1 86 ? 6.518 -6.774 0.958 1.00 95.19 86 HIS A N 1
ATOM 685 C CA . HIS A 1 86 ? 6.961 -6.525 2.325 1.00 95.19 86 HIS A CA 1
ATOM 686 C C . HIS A 1 86 ? 6.480 -5.144 2.809 1.00 95.19 86 HIS A C 1
ATOM 688 O O . HIS A 1 86 ? 6.339 -4.235 1.986 1.00 95.19 86 HIS A O 1
ATOM 694 N N . PRO A 1 87 ? 6.327 -4.930 4.132 1.00 94.19 87 PRO A N 1
ATOM 695 C CA . PRO A 1 87 ? 5.854 -3.661 4.698 1.00 94.19 87 PRO A CA 1
ATOM 696 C C . PRO A 1 87 ? 6.505 -2.394 4.109 1.00 94.19 87 PRO A C 1
ATOM 698 O O . PRO A 1 87 ? 5.781 -1.481 3.708 1.00 94.19 87 PRO A O 1
ATOM 701 N N . PRO A 1 88 ? 7.845 -2.320 3.925 1.00 95.12 88 PRO A N 1
ATOM 702 C CA . PRO A 1 88 ? 8.464 -1.126 3.345 1.00 95.12 88 PRO A CA 1
ATOM 703 C C . PRO A 1 88 ? 8.067 -0.881 1.882 1.00 95.12 88 PRO A C 1
ATOM 705 O O . PRO A 1 88 ? 7.992 0.264 1.447 1.00 95.12 88 PRO A O 1
ATOM 708 N N . GLN A 1 89 ? 7.818 -1.945 1.115 1.00 97.00 89 GLN A N 1
ATOM 709 C CA . GLN A 1 89 ? 7.409 -1.859 -0.288 1.00 97.00 89 GLN A CA 1
ATOM 710 C C . GLN A 1 89 ? 5.943 -1.440 -0.403 1.00 97.00 89 GLN A C 1
ATOM 712 O O . GLN A 1 89 ? 5.633 -0.582 -1.223 1.00 97.00 89 GLN A O 1
ATOM 717 N N . ALA A 1 90 ? 5.062 -1.984 0.444 1.00 96.88 90 ALA A N 1
ATOM 718 C CA . ALA A 1 90 ? 3.662 -1.567 0.518 1.00 96.88 90 ALA A CA 1
ATOM 719 C C . ALA A 1 90 ? 3.546 -0.076 0.872 1.00 96.88 90 ALA A C 1
ATOM 721 O O . ALA A 1 90 ? 2.840 0.665 0.192 1.00 96.88 90 ALA A O 1
ATOM 722 N N . MET A 1 91 ? 4.328 0.392 1.850 1.00 95.44 91 MET A N 1
ATOM 723 C CA . MET A 1 91 ? 4.387 1.813 2.199 1.00 95.44 91 MET A CA 1
ATOM 724 C C . MET A 1 91 ? 4.835 2.680 1.013 1.00 95.44 91 MET A C 1
ATOM 726 O O . MET A 1 91 ? 4.158 3.648 0.675 1.00 95.44 91 MET A O 1
ATOM 730 N N . LYS A 1 92 ? 5.916 2.304 0.312 1.00 97.12 92 LYS A N 1
ATOM 731 C CA . LYS A 1 92 ? 6.376 3.025 -0.892 1.00 97.12 92 LYS A CA 1
ATOM 732 C C . LYS A 1 92 ? 5.350 3.008 -2.024 1.00 97.12 92 LYS A C 1
ATOM 734 O O . LYS A 1 92 ? 5.237 3.988 -2.758 1.00 97.12 92 LYS A O 1
ATOM 739 N N . LEU A 1 93 ? 4.598 1.917 -2.177 1.00 97.75 93 LEU A N 1
ATOM 740 C CA . LEU A 1 93 ? 3.521 1.842 -3.160 1.00 97.75 93 LEU A CA 1
ATOM 741 C C . LEU A 1 93 ? 2.392 2.817 -2.813 1.00 97.75 93 LEU A C 1
ATOM 743 O O . LEU A 1 93 ? 1.922 3.533 -3.693 1.00 97.75 93 LEU A O 1
ATOM 747 N N . GLY A 1 94 ? 2.003 2.888 -1.538 1.00 96.81 94 GLY A N 1
ATOM 748 C CA . GLY A 1 94 ? 1.002 3.835 -1.051 1.00 96.81 94 GLY A CA 1
ATOM 749 C C . GLY A 1 94 ? 1.417 5.287 -1.286 1.00 96.81 94 GLY A C 1
ATOM 750 O O . GLY A 1 94 ? 0.635 6.073 -1.823 1.00 96.81 94 GLY A O 1
ATOM 751 N N . GLU A 1 95 ? 2.675 5.620 -0.981 1.00 96.56 95 GLU A N 1
ATOM 752 C CA . GLU A 1 95 ? 3.244 6.944 -1.266 1.00 96.56 95 GLU A CA 1
ATOM 753 C C . GLU A 1 95 ? 3.192 7.265 -2.763 1.00 96.56 95 GLU A C 1
ATOM 755 O O . GLU A 1 95 ? 2.734 8.336 -3.158 1.00 96.56 95 GLU A O 1
ATOM 760 N N . PHE A 1 96 ? 3.592 6.313 -3.610 1.00 96.88 96 PHE A N 1
ATOM 761 C CA . PHE A 1 96 ? 3.565 6.484 -5.059 1.00 96.88 96 PHE A CA 1
ATOM 762 C C . PHE A 1 96 ? 2.148 6.697 -5.601 1.00 96.88 96 PHE A C 1
ATOM 764 O O . PHE A 1 96 ? 1.941 7.554 -6.461 1.00 96.88 96 PHE A O 1
ATOM 771 N N . ILE A 1 97 ? 1.167 5.931 -5.115 1.00 96.38 97 ILE A N 1
ATOM 772 C CA . ILE A 1 97 ? -0.238 6.081 -5.512 1.00 96.38 97 ILE A CA 1
ATOM 773 C C . ILE A 1 97 ? -0.737 7.482 -5.154 1.00 96.38 97 ILE A C 1
ATOM 775 O O . ILE A 1 97 ? -1.316 8.155 -6.006 1.00 96.38 97 ILE A O 1
ATOM 779 N N . ALA A 1 98 ? -0.477 7.936 -3.928 1.00 94.81 98 ALA A N 1
ATOM 780 C CA . ALA A 1 98 ? -0.878 9.259 -3.468 1.00 94.81 98 ALA A CA 1
ATOM 781 C C . ALA A 1 98 ? -0.220 10.381 -4.287 1.00 94.81 98 ALA A C 1
ATOM 783 O O . ALA A 1 98 ? -0.916 11.282 -4.751 1.00 94.81 98 ALA A O 1
ATOM 784 N N . GLU A 1 99 ? 1.081 10.294 -4.565 1.00 94.50 99 GLU A N 1
ATOM 785 C CA . GLU A 1 99 ? 1.807 11.284 -5.377 1.00 94.50 99 GLU A CA 1
ATOM 786 C C . GLU A 1 99 ? 1.332 11.349 -6.839 1.00 94.50 99 GLU A C 1
ATOM 788 O O . GLU A 1 99 ? 1.428 12.397 -7.474 1.00 94.50 99 GLU A O 1
ATOM 793 N N . ASN A 1 100 ? 0.817 10.243 -7.388 1.00 93.38 100 ASN A N 1
ATOM 794 C CA . ASN A 1 100 ? 0.329 10.166 -8.773 1.00 93.38 100 ASN A CA 1
ATOM 795 C C . ASN A 1 100 ? -1.204 10.256 -8.876 1.00 93.38 100 ASN A C 1
ATOM 797 O O . ASN A 1 100 ? -1.782 10.088 -9.959 1.00 93.38 100 ASN A O 1
ATOM 801 N N . SER A 1 101 ? -1.875 10.525 -7.758 1.00 91.38 101 SER A N 1
ATOM 802 C CA . SER A 1 101 ? -3.301 10.817 -7.717 1.00 91.38 101 SER A CA 1
ATOM 803 C C . SER A 1 101 ? -3.548 12.299 -8.030 1.00 91.38 101 SER A C 1
ATOM 805 O O . SER A 1 101 ? -2.761 13.167 -7.667 1.00 91.38 101 SER A O 1
ATOM 807 N N . ASN A 1 102 ? -4.627 12.603 -8.752 1.00 84.69 102 ASN A N 1
ATOM 808 C CA . ASN A 1 102 ? -5.018 13.972 -9.100 1.00 84.69 102 ASN A CA 1
ATOM 809 C C . ASN A 1 102 ? -6.540 14.123 -8.970 1.00 84.69 102 ASN A C 1
ATOM 811 O O . ASN A 1 102 ? -7.236 13.141 -8.715 1.00 84.69 102 ASN A O 1
ATOM 815 N N . ASN A 1 103 ? -7.049 15.345 -9.116 1.00 84.19 103 ASN A N 1
ATOM 816 C CA . ASN A 1 103 ? -8.475 15.638 -8.933 1.00 84.19 103 ASN A CA 1
ATOM 817 C C . ASN A 1 103 ? -9.329 15.346 -10.177 1.00 84.19 103 ASN A C 1
ATOM 819 O O . ASN A 1 103 ? -10.545 15.505 -10.129 1.00 84.19 103 ASN A O 1
ATOM 823 N N . ASP A 1 104 ? -8.711 14.891 -11.269 1.00 88.81 104 ASP A N 1
ATOM 824 C CA . ASP A 1 104 ? -9.398 14.601 -12.531 1.00 88.81 104 ASP A CA 1
ATOM 825 C C . ASP A 1 104 ? -9.932 13.160 -12.591 1.00 88.81 104 ASP A C 1
ATOM 827 O O . ASP A 1 104 ? -10.657 12.797 -13.521 1.00 88.81 104 ASP A O 1
ATOM 831 N N . ARG A 1 105 ? -9.580 12.316 -11.609 1.00 91.12 105 ARG A N 1
ATOM 832 C CA . ARG A 1 105 ? -10.024 10.919 -11.525 1.00 91.12 105 ARG A CA 1
ATOM 833 C C . ARG A 1 105 ? -10.234 10.446 -10.092 1.00 91.12 105 ARG A C 1
ATOM 835 O O . ARG A 1 105 ? -9.548 10.871 -9.169 1.00 91.12 105 ARG A O 1
ATOM 842 N N . GLN A 1 106 ? -11.152 9.500 -9.931 1.00 93.25 106 GLN A N 1
ATOM 843 C CA . GLN A 1 106 ? -11.403 8.799 -8.679 1.00 93.25 106 GLN A CA 1
ATOM 844 C C . GLN A 1 106 ? -10.583 7.507 -8.625 1.00 93.25 106 GLN A C 1
ATOM 846 O O . GLN A 1 106 ? -10.633 6.691 -9.545 1.00 93.25 106 GLN A O 1
ATOM 851 N N . ILE A 1 107 ? -9.853 7.303 -7.532 1.00 95.38 107 ILE A N 1
ATOM 852 C CA . ILE A 1 107 ? -9.100 6.073 -7.277 1.00 95.38 107 ILE A CA 1
ATOM 853 C C . ILE A 1 107 ? -9.741 5.380 -6.079 1.00 95.38 107 ILE A C 1
ATOM 855 O O . ILE A 1 107 ? -9.869 5.973 -5.011 1.00 95.38 107 ILE A O 1
ATOM 859 N N . ILE A 1 108 ? -10.175 4.141 -6.276 1.00 96.38 108 ILE A N 1
ATOM 860 C CA . ILE A 1 108 ? -10.791 3.304 -5.250 1.00 96.38 108 ILE A CA 1
ATOM 861 C C . ILE A 1 108 ? -9.834 2.151 -4.986 1.00 96.38 108 ILE A C 1
ATOM 863 O O . ILE A 1 108 ? -9.499 1.401 -5.903 1.00 96.38 108 ILE A O 1
ATOM 867 N N . ILE A 1 109 ? -9.389 2.033 -3.741 1.00 96.25 109 ILE A N 1
ATOM 868 C CA . ILE A 1 109 ? -8.417 1.026 -3.321 1.00 96.25 109 ILE A CA 1
ATOM 869 C C . ILE A 1 109 ? -9.073 0.161 -2.261 1.00 96.25 109 ILE A C 1
ATOM 871 O O . ILE A 1 109 ? -9.611 0.678 -1.281 1.00 96.25 109 ILE A O 1
ATOM 875 N N . VAL A 1 110 ? -9.016 -1.147 -2.461 1.00 95.38 110 VAL A N 1
ATOM 876 C CA . VAL A 1 110 ? -9.345 -2.138 -1.441 1.00 95.38 110 VAL A CA 1
ATOM 877 C C . VAL A 1 110 ? -8.026 -2.666 -0.896 1.00 95.38 110 VAL A C 1
ATOM 879 O O . VAL A 1 110 ? -7.132 -3.004 -1.665 1.00 95.38 110 VAL A O 1
ATOM 882 N N . THR A 1 111 ? -7.869 -2.660 0.424 1.00 93.62 111 THR A N 1
ATOM 883 C CA . THR A 1 111 ? -6.604 -3.007 1.079 1.00 93.62 111 THR A CA 1
ATOM 884 C C . THR A 1 111 ? -6.861 -3.590 2.461 1.00 93.62 111 THR A C 1
ATOM 886 O O . THR A 1 111 ? -7.805 -3.191 3.149 1.00 93.62 111 THR A O 1
ATOM 889 N N . HIS A 1 112 ? -5.999 -4.516 2.871 1.00 90.12 112 HIS A N 1
ATOM 890 C CA . HIS A 1 112 ? -5.905 -5.014 4.245 1.00 90.12 112 HIS A CA 1
ATOM 891 C C . HIS A 1 112 ? -4.592 -4.577 4.921 1.00 90.12 112 HIS A C 1
ATOM 893 O O . HIS A 1 112 ? -4.274 -5.025 6.023 1.00 90.12 112 HIS A O 1
ATOM 899 N N . SER A 1 113 ? -3.812 -3.714 4.265 1.00 91.44 113 SER A N 1
ATOM 900 C CA . SER A 1 113 ? -2.497 -3.278 4.717 1.00 91.44 113 SER A CA 1
ATOM 901 C C . SER A 1 113 ? -2.531 -1.892 5.340 1.00 91.44 113 SER A C 1
ATOM 903 O O . SER A 1 113 ? -2.751 -0.870 4.683 1.00 91.44 113 SER A O 1
ATOM 905 N N . SER A 1 114 ? -2.195 -1.852 6.628 1.00 89.44 114 SER A N 1
ATOM 906 C CA . SER A 1 114 ? -1.891 -0.607 7.326 1.00 89.44 114 SER A CA 1
ATOM 907 C C . SER A 1 114 ? -0.679 0.105 6.722 1.00 89.44 114 SER A C 1
ATOM 909 O O . SER A 1 114 ? -0.656 1.332 6.702 1.00 89.44 114 SER A O 1
ATOM 911 N N . ASP A 1 115 ? 0.306 -0.619 6.185 1.00 93.06 115 ASP A N 1
ATOM 912 C CA . ASP A 1 115 ? 1.501 -0.023 5.580 1.00 93.06 115 ASP A CA 1
ATOM 913 C C . ASP A 1 115 ? 1.185 0.732 4.286 1.00 93.06 115 ASP A C 1
ATOM 915 O O . ASP A 1 115 ? 1.651 1.860 4.114 1.00 93.06 115 ASP A O 1
ATOM 919 N N . LEU A 1 116 ? 0.352 0.157 3.408 1.00 94.94 116 LEU A N 1
ATOM 920 C CA . LEU A 1 116 ? -0.132 0.848 2.210 1.00 94.94 116 LEU A CA 1
ATOM 921 C C . LEU A 1 116 ? -0.881 2.125 2.601 1.00 94.94 116 LEU A C 1
ATOM 923 O O . LEU A 1 116 ? -0.570 3.208 2.102 1.00 94.94 116 LEU A O 1
ATOM 927 N N . LEU A 1 117 ? -1.835 2.004 3.530 1.00 91.62 117 LEU A N 1
ATOM 928 C CA . LEU A 1 117 ? -2.633 3.131 3.999 1.00 91.62 117 LEU A CA 1
ATOM 929 C C . LEU A 1 117 ? -1.757 4.244 4.593 1.00 91.62 117 LEU A C 1
ATOM 931 O O . LEU A 1 117 ? -1.959 5.418 4.289 1.00 91.62 117 LEU A O 1
ATOM 935 N N . ARG A 1 118 ? -0.748 3.884 5.391 1.00 89.38 118 ARG A N 1
ATOM 936 C CA . ARG A 1 118 ? 0.235 4.829 5.938 1.00 89.38 118 ARG A CA 1
ATOM 937 C C . ARG A 1 118 ? 0.994 5.555 4.841 1.00 89.38 118 ARG A C 1
ATOM 939 O O . ARG A 1 118 ? 1.132 6.771 4.915 1.00 89.38 118 ARG A O 1
ATOM 946 N N . GLY A 1 119 ? 1.446 4.832 3.818 1.00 93.00 119 GLY A N 1
ATOM 947 C CA . GLY A 1 119 ? 2.094 5.437 2.659 1.00 93.00 119 GLY A CA 1
ATOM 948 C C . GLY A 1 119 ? 1.212 6.484 1.975 1.00 93.00 119 GLY A C 1
ATOM 949 O O . GLY A 1 119 ? 1.684 7.571 1.646 1.00 93.00 119 GLY A O 1
ATOM 950 N N . ILE A 1 120 ? -0.085 6.197 1.831 1.00 93.25 120 ILE A N 1
ATOM 951 C CA . ILE A 1 120 ? -1.052 7.143 1.260 1.00 93.25 120 ILE A CA 1
ATOM 952 C C . ILE A 1 120 ? -1.200 8.375 2.168 1.00 93.25 120 ILE A C 1
ATOM 954 O O . ILE A 1 120 ? -0.990 9.497 1.706 1.00 93.25 120 ILE A O 1
ATOM 958 N N . ILE A 1 121 ? -1.495 8.176 3.460 1.00 89.25 121 ILE A N 1
ATOM 959 C CA . ILE A 1 121 ? -1.730 9.259 4.437 1.00 89.25 121 ILE A CA 1
ATOM 960 C C . ILE A 1 121 ? -0.501 10.169 4.590 1.00 89.25 121 ILE A C 1
ATOM 962 O O . ILE A 1 121 ? -0.644 11.380 4.761 1.00 89.25 121 ILE A O 1
ATOM 966 N N . ASN A 1 122 ? 0.713 9.619 4.479 1.00 88.31 122 ASN A N 1
ATOM 967 C CA . ASN A 1 122 ? 1.959 10.391 4.544 1.00 88.31 122 ASN A CA 1
ATOM 968 C C . ASN A 1 122 ? 2.061 11.461 3.447 1.00 88.31 122 ASN A C 1
ATOM 970 O O . ASN A 1 122 ? 2.760 12.460 3.622 1.00 88.31 122 ASN A O 1
ATOM 974 N N . LYS A 1 123 ? 1.410 11.243 2.301 1.00 91.25 123 LYS A N 1
ATOM 975 C CA . LYS A 1 123 ? 1.491 12.122 1.129 1.00 91.25 123 LYS A CA 1
ATOM 976 C C . LYS A 1 123 ? 0.200 12.887 0.876 1.00 91.25 123 LYS A C 1
ATOM 978 O O . LYS A 1 123 ? 0.255 13.952 0.266 1.00 91.25 123 LYS A O 1
ATOM 983 N N . ARG A 1 124 ? -0.941 12.349 1.314 1.00 89.31 124 ARG A N 1
ATOM 984 C CA . ARG A 1 124 ? -2.264 12.875 0.987 1.00 89.31 124 ARG A CA 1
ATOM 985 C C . ARG A 1 124 ? -3.264 12.643 2.122 1.00 89.31 124 ARG A C 1
ATOM 987 O O . ARG A 1 124 ? -3.491 11.504 2.514 1.00 89.31 124 ARG A O 1
ATOM 994 N N . GLN A 1 125 ? -3.879 13.717 2.623 1.00 85.88 125 GLN A N 1
ATOM 995 C CA . GLN A 1 125 ? -4.881 13.668 3.702 1.00 85.88 125 GLN A CA 1
ATOM 996 C C . GLN A 1 125 ? -6.318 13.928 3.220 1.00 85.88 125 GLN A C 1
ATOM 998 O O . GLN A 1 125 ? -7.259 13.637 3.949 1.00 85.88 125 GLN A O 1
ATOM 1003 N N . ASP A 1 126 ? -6.517 14.415 1.992 1.00 87.38 126 ASP A N 1
ATOM 1004 C CA . ASP A 1 126 ? -7.831 14.574 1.350 1.00 87.38 126 ASP A CA 1
ATOM 1005 C C . ASP A 1 126 ? -8.333 13.249 0.747 1.00 87.38 126 ASP A C 1
ATOM 1007 O O . ASP A 1 126 ? -8.688 13.159 -0.428 1.00 87.38 126 ASP A O 1
ATOM 1011 N N . ILE A 1 127 ? -8.335 12.195 1.564 1.00 89.75 127 ILE A N 1
ATOM 1012 C CA . ILE A 1 127 ? -8.841 10.866 1.209 1.00 89.75 127 ILE A CA 1
ATOM 1013 C C . ILE A 1 127 ? -10.019 10.503 2.115 1.00 89.75 127 ILE A C 1
ATOM 1015 O O . ILE A 1 127 ? -10.139 11.013 3.223 1.00 89.75 127 ILE A O 1
ATOM 1019 N N . ASN A 1 128 ? -10.865 9.583 1.658 1.00 90.25 128 ASN A N 1
ATOM 1020 C CA . ASN A 1 128 ? -11.907 8.982 2.489 1.00 90.25 128 ASN A CA 1
ATOM 1021 C C . ASN A 1 128 ? -11.546 7.524 2.750 1.00 90.25 128 ASN A C 1
ATOM 1023 O O . ASN A 1 128 ? -11.251 6.786 1.806 1.00 90.25 128 ASN A O 1
ATOM 1027 N N . ILE A 1 129 ? -11.620 7.096 4.007 1.00 89.88 129 ILE A N 1
ATOM 1028 C CA . ILE A 1 129 ? -11.474 5.688 4.373 1.00 89.88 129 ILE A CA 1
ATOM 1029 C C . ILE A 1 129 ? -12.850 5.141 4.704 1.00 89.88 129 ILE A C 1
ATOM 1031 O O . ILE A 1 129 ? -13.616 5.729 5.460 1.00 89.88 129 ILE A O 1
ATOM 1035 N N . ILE A 1 130 ? -13.165 3.984 4.138 1.00 89.81 130 ILE A N 1
ATOM 1036 C CA . ILE A 1 130 ? -14.409 3.283 4.422 1.00 89.81 130 ILE A CA 1
ATOM 1037 C C . ILE A 1 130 ? -14.035 1.930 4.998 1.00 89.81 130 ILE A C 1
ATOM 1039 O O . ILE A 1 130 ? -13.613 1.030 4.273 1.00 89.81 130 ILE A O 1
ATOM 1043 N N . ARG A 1 131 ? -14.204 1.780 6.311 1.00 86.88 131 ARG A N 1
ATOM 1044 C CA . ARG A 1 131 ? -14.050 0.485 6.963 1.00 86.88 131 ARG A CA 1
ATOM 1045 C C . ARG A 1 131 ? -15.342 -0.307 6.799 1.00 86.88 131 ARG A C 1
ATOM 1047 O O . ARG A 1 131 ? -16.426 0.170 7.137 1.00 86.88 131 ARG A O 1
ATOM 1054 N N . VAL A 1 132 ? -15.211 -1.534 6.308 1.00 86.62 132 VAL A N 1
ATOM 1055 C CA . VAL A 1 132 ? -16.328 -2.464 6.126 1.00 86.62 132 VAL A CA 1
ATOM 1056 C C . VAL A 1 132 ? -16.157 -3.626 7.098 1.00 86.62 132 VAL A C 1
ATOM 1058 O O . VAL A 1 132 ? -15.223 -4.411 6.966 1.00 86.62 132 VAL A O 1
ATOM 1061 N N . ASP A 1 133 ? -17.061 -3.741 8.070 1.00 84.38 133 ASP A N 1
ATOM 1062 C CA . ASP A 1 133 ? -17.152 -4.899 8.964 1.00 84.38 133 ASP A CA 1
ATOM 1063 C C . ASP A 1 133 ? -18.270 -5.824 8.480 1.00 84.38 133 ASP A C 1
ATOM 1065 O O . ASP A 1 133 ? -19.449 -5.454 8.452 1.00 84.38 133 ASP A O 1
ATOM 1069 N N . ARG A 1 134 ? -17.896 -7.035 8.066 1.00 80.69 134 ARG A N 1
ATOM 1070 C CA . ARG A 1 134 ? -18.825 -8.024 7.523 1.00 80.69 134 ARG A CA 1
ATOM 1071 C C . ARG A 1 134 ? -19.142 -9.089 8.563 1.00 80.69 134 ARG A C 1
ATOM 1073 O O . ARG A 1 134 ? -18.304 -9.925 8.900 1.00 80.69 134 ARG A O 1
ATOM 1080 N N . ASN A 1 135 ? -20.404 -9.145 8.979 1.00 82.69 135 ASN A N 1
ATOM 1081 C CA . ASN A 1 135 ? -20.939 -10.216 9.810 1.00 82.69 135 ASN A CA 1
ATOM 1082 C C . ASN A 1 135 ? -21.901 -11.089 8.992 1.00 82.69 135 ASN A C 1
ATOM 1084 O O . ASN A 1 135 ? -23.079 -10.774 8.820 1.00 82.69 135 ASN A O 1
ATOM 1088 N N . LYS A 1 136 ? -21.392 -12.220 8.485 1.00 84.31 136 LYS A N 1
ATOM 1089 C CA . LYS A 1 136 ? -22.113 -13.134 7.580 1.00 84.31 136 LYS A CA 1
ATOM 1090 C C . LYS A 1 136 ? -22.595 -12.408 6.308 1.00 84.31 136 LYS A C 1
ATOM 1092 O O . LYS A 1 136 ? -21.802 -12.169 5.395 1.00 84.31 136 LYS A O 1
ATOM 1097 N N . ASN A 1 137 ? -23.883 -12.072 6.261 1.00 87.88 137 ASN A N 1
ATOM 1098 C CA . ASN A 1 137 ? -24.547 -11.411 5.136 1.00 87.88 137 ASN A CA 1
ATOM 1099 C C . ASN A 1 137 ? -24.884 -9.940 5.422 1.00 87.88 137 ASN A C 1
ATOM 1101 O O . ASN A 1 137 ? -25.517 -9.308 4.583 1.00 87.88 137 ASN A O 1
ATOM 1105 N N . ASP A 1 138 ? -24.488 -9.414 6.583 1.00 88.19 138 ASP A N 1
ATOM 1106 C CA . ASP A 1 138 ? -24.674 -8.013 6.948 1.00 88.19 138 ASP A CA 1
ATOM 1107 C C . ASP A 1 138 ? -23.333 -7.271 6.912 1.00 88.19 138 ASP A C 1
ATOM 1109 O O . ASP A 1 138 ? -22.320 -7.789 7.391 1.00 88.19 138 ASP A O 1
ATOM 1113 N N . ASN A 1 139 ? -23.335 -6.070 6.335 1.00 86.00 139 ASN A N 1
ATOM 1114 C CA . ASN A 1 139 ? -22.153 -5.225 6.195 1.00 86.00 139 ASN A CA 1
ATOM 1115 C C . ASN A 1 139 ? -22.390 -3.920 6.952 1.00 86.00 139 ASN A C 1
ATOM 1117 O O . ASN A 1 139 ? -23.237 -3.115 6.562 1.00 86.00 139 ASN A O 1
ATOM 1121 N N . LYS A 1 140 ? -21.601 -3.686 7.997 1.00 87.12 140 LYS A N 1
ATOM 1122 C CA . LYS A 1 140 ? -21.553 -2.402 8.693 1.00 87.12 140 LYS A CA 1
ATOM 1123 C C . LYS A 1 140 ? -20.453 -1.545 8.090 1.00 87.12 140 LYS A C 1
ATOM 1125 O O . LYS A 1 140 ? -19.337 -2.011 7.875 1.00 87.12 140 LYS A O 1
ATOM 1130 N N . ILE A 1 141 ? -20.789 -0.294 7.808 1.00 86.25 141 ILE A N 1
ATOM 1131 C CA . ILE A 1 141 ? -19.904 0.662 7.151 1.00 86.25 141 ILE A CA 1
ATOM 1132 C C . ILE A 1 141 ? -19.565 1.761 8.152 1.00 86.25 141 ILE A C 1
ATOM 1134 O O . ILE A 1 141 ? -20.465 2.375 8.724 1.00 86.25 141 ILE A O 1
ATOM 1138 N N . TYR A 1 142 ? -18.273 2.011 8.327 1.00 84.50 142 TYR A N 1
ATOM 1139 C CA . TYR A 1 142 ? -17.735 3.046 9.200 1.00 84.50 142 TYR A CA 1
ATOM 1140 C C . TYR A 1 142 ? -16.875 3.991 8.350 1.00 84.50 142 TYR A C 1
ATOM 1142 O O . TYR A 1 142 ? -15.740 3.639 8.013 1.00 84.50 142 TYR A O 1
ATOM 1150 N N . PRO A 1 143 ? -17.419 5.142 7.916 1.00 84.31 143 PRO A N 1
ATOM 1151 C CA . PRO A 1 143 ? -16.642 6.135 7.193 1.00 84.31 143 PRO A CA 1
ATOM 1152 C C . PRO A 1 143 ? -15.716 6.885 8.157 1.00 84.31 143 PRO A C 1
ATOM 1154 O O . PRO A 1 143 ? -16.122 7.227 9.264 1.00 84.31 143 PRO A O 1
ATOM 1157 N N . LEU A 1 144 ? -14.492 7.146 7.710 1.00 83.31 144 LEU A N 1
ATOM 1158 C CA . LEU A 1 144 ? -13.585 8.136 8.274 1.00 83.31 144 LEU A CA 1
ATOM 1159 C C . LEU A 1 144 ? -13.324 9.166 7.179 1.00 83.31 144 LEU A C 1
ATOM 1161 O O . LEU A 1 144 ? -12.894 8.809 6.073 1.00 83.31 144 LEU A O 1
ATOM 1165 N N . ASP A 1 145 ? -13.638 10.420 7.475 1.00 79.50 145 ASP A N 1
ATOM 1166 C CA . ASP A 1 145 ? -13.492 11.509 6.521 1.00 79.50 145 ASP A CA 1
ATOM 1167 C C . ASP A 1 145 ? -12.089 12.135 6.566 1.00 79.50 145 ASP A C 1
ATOM 1169 O O . ASP A 1 145 ? -11.211 11.754 7.349 1.00 79.50 145 ASP A O 1
ATOM 1173 N N . ALA A 1 146 ? -11.860 13.091 5.668 1.00 81.12 146 ALA A N 1
ATOM 1174 C CA . ALA A 1 146 ? -10.591 13.796 5.584 1.00 81.12 146 ALA A CA 1
ATOM 1175 C C . ALA A 1 146 ? -10.280 14.614 6.854 1.00 81.12 146 ALA A C 1
ATOM 1177 O O . ALA A 1 146 ? -9.111 14.738 7.217 1.00 81.12 146 ALA A O 1
ATOM 1178 N N . ASP A 1 147 ? -11.289 15.151 7.549 1.00 79.31 147 ASP A N 1
ATOM 1179 C CA . ASP A 1 147 ? -11.079 15.965 8.751 1.00 79.31 147 ASP A CA 1
ATOM 1180 C C . ASP A 1 147 ? -10.581 15.097 9.917 1.00 79.31 147 ASP A C 1
ATOM 1182 O O . ASP A 1 147 ? -9.642 15.483 10.627 1.00 79.31 147 ASP A O 1
ATOM 1186 N N . ASP A 1 148 ? -11.138 13.893 10.069 1.00 76.31 148 ASP A N 1
ATOM 1187 C CA . ASP A 1 148 ? -10.656 12.877 11.009 1.00 76.31 148 ASP A CA 1
ATOM 1188 C C . ASP A 1 148 ? -9.211 12.466 10.687 1.00 76.31 148 ASP A C 1
ATOM 1190 O O . ASP A 1 148 ? -8.353 12.374 11.573 1.00 76.31 148 ASP A O 1
ATOM 1194 N N . LEU A 1 149 ? -8.890 12.284 9.403 1.00 77.12 149 LEU A N 1
ATOM 1195 C CA . LEU A 1 149 ? -7.542 11.908 8.975 1.00 77.12 149 LEU A CA 1
ATOM 1196 C C . LEU A 1 149 ? -6.506 12.999 9.179 1.00 77.12 149 LEU A C 1
ATOM 1198 O O . LEU A 1 149 ? -5.374 12.697 9.557 1.00 77.12 149 LEU A O 1
ATOM 1202 N N . VAL A 1 150 ? -6.870 14.264 8.983 1.00 77.44 150 VAL A N 1
ATOM 1203 C CA . VAL A 1 150 ? -5.989 15.394 9.289 1.00 77.44 150 VAL A CA 1
ATOM 1204 C C . VAL A 1 150 ? -5.653 15.415 10.782 1.00 77.44 150 VAL A C 1
ATOM 1206 O O . VAL A 1 150 ? -4.501 15.669 11.144 1.00 77.44 150 VAL A O 1
ATOM 1209 N N . ARG A 1 151 ? -6.607 15.096 11.668 1.00 75.69 151 ARG A N 1
ATOM 1210 C CA . ARG A 1 151 ? -6.344 14.981 13.115 1.00 75.69 151 ARG A CA 1
ATOM 1211 C C . ARG A 1 151 ? -5.392 13.830 13.430 1.00 75.69 151 ARG A C 1
ATOM 1213 O O . ARG A 1 151 ? -4.398 14.040 14.128 1.00 75.69 151 ARG A O 1
ATOM 1220 N N . ILE A 1 152 ? -5.651 12.648 12.867 1.00 74.75 152 ILE A N 1
ATOM 1221 C CA . ILE A 1 152 ? -4.820 11.448 13.049 1.00 74.75 152 ILE A CA 1
ATOM 1222 C C . ILE A 1 152 ? -3.398 11.683 12.519 1.00 74.75 152 ILE A C 1
ATOM 1224 O O . ILE A 1 152 ? -2.422 11.411 13.216 1.00 74.75 152 ILE A O 1
ATOM 1228 N N . SER A 1 153 ? -3.260 12.241 11.315 1.00 74.56 153 SER A N 1
ATOM 1229 C CA . SER A 1 153 ? -1.968 12.479 10.665 1.00 74.56 153 SER A CA 1
ATOM 1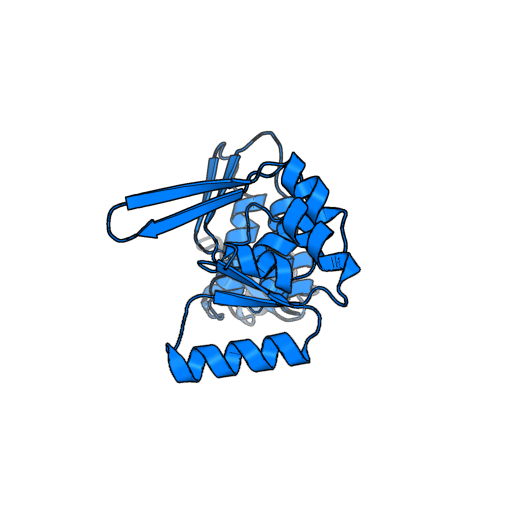230 C C . SER A 1 153 ? -1.112 13.507 11.412 1.00 74.56 153 SER A C 1
ATOM 1232 O O . SER A 1 153 ? 0.110 13.362 11.461 1.00 74.56 153 SER A O 1
ATOM 1234 N N . ASN A 1 154 ? -1.725 14.538 12.002 1.00 76.81 154 ASN A N 1
ATOM 1235 C CA . ASN A 1 154 ? -1.008 15.592 12.730 1.00 76.81 154 ASN A CA 1
ATOM 1236 C C . ASN A 1 154 ? -0.575 15.184 14.145 1.00 76.81 154 ASN A C 1
ATOM 1238 O O . ASN A 1 154 ? 0.208 15.897 14.776 1.00 76.81 154 ASN A O 1
ATOM 1242 N N . ASN A 1 155 ? -1.060 14.053 14.656 1.00 76.19 155 ASN A N 1
ATOM 1243 C CA . ASN A 1 155 ? -0.693 13.543 15.968 1.00 76.19 155 ASN A CA 1
ATOM 1244 C C . ASN A 1 155 ? 0.283 12.359 15.821 1.00 76.19 155 ASN A C 1
ATOM 1246 O O . ASN A 1 155 ? -0.14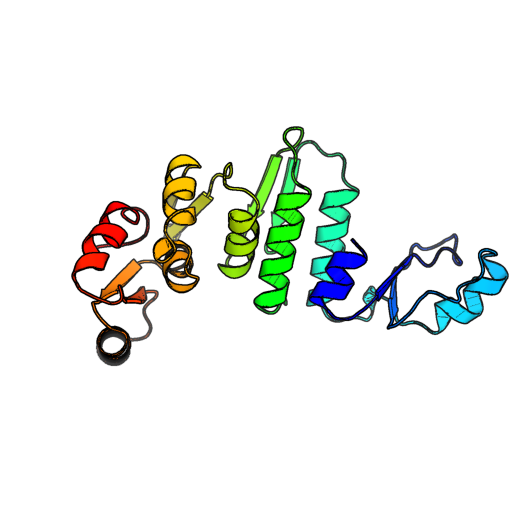2 11.277 15.421 1.00 76.19 155 ASN A O 1
ATOM 1250 N N . PRO A 1 156 ? 1.570 12.505 16.199 1.00 74.56 156 PRO A N 1
ATOM 1251 C CA . PRO A 1 156 ? 2.576 11.446 16.056 1.00 74.56 156 PRO A CA 1
ATOM 1252 C C . PRO A 1 156 ? 2.218 10.113 16.729 1.00 74.56 156 PRO A C 1
ATOM 1254 O O . PRO A 1 156 ? 2.699 9.061 16.316 1.00 74.56 156 PRO A O 1
ATOM 1257 N N . LEU A 1 157 ? 1.397 10.145 17.785 1.00 73.00 157 LEU A N 1
ATOM 1258 C CA . LEU A 1 157 ? 0.930 8.928 18.448 1.00 73.00 157 LEU A CA 1
ATOM 1259 C C . LEU A 1 157 ? -0.122 8.203 17.599 1.00 73.00 157 LEU A C 1
ATOM 1261 O O . LEU A 1 157 ? -0.080 6.978 17.497 1.00 73.00 157 LEU A O 1
ATOM 1265 N N . LEU A 1 158 ? -1.030 8.950 16.966 1.00 72.44 158 LEU A N 1
ATOM 1266 C CA . LEU A 1 158 ? -2.125 8.402 16.158 1.00 72.44 158 LEU A CA 1
ATOM 1267 C C . LEU A 1 158 ? -1.665 7.978 14.763 1.00 72.44 158 LEU A C 1
ATOM 1269 O O . LEU A 1 158 ? -2.142 6.972 14.251 1.00 72.44 158 LEU A O 1
ATOM 1273 N N . SER A 1 159 ? -0.694 8.683 14.179 1.00 72.69 159 SER A N 1
ATOM 1274 C CA . SER A 1 159 ? -0.069 8.307 12.903 1.00 72.69 159 SER A CA 1
ATOM 1275 C C . SER A 1 159 ? 0.931 7.149 13.026 1.00 72.69 159 SER A C 1
ATOM 1277 O O . SER A 1 159 ? 1.505 6.693 12.030 1.00 72.69 159 SER A O 1
ATOM 1279 N N . SER A 1 160 ? 1.144 6.634 14.241 1.00 75.50 160 SER A N 1
ATOM 1280 C CA . SER A 1 160 ? 1.951 5.437 14.453 1.00 75.50 160 SER A CA 1
ATOM 1281 C C . SER A 1 160 ? 1.305 4.209 13.798 1.00 75.50 160 SER A C 1
ATOM 1283 O O . SER A 1 160 ? 0.082 4.059 13.788 1.00 75.50 160 SER A O 1
ATOM 1285 N N . SER A 1 161 ? 2.139 3.287 13.291 1.00 70.38 161 SER A N 1
ATOM 1286 C CA . SER A 1 161 ? 1.665 2.039 12.657 1.00 70.38 161 SER A CA 1
ATOM 1287 C C . SER A 1 161 ? 0.665 1.298 13.523 1.00 70.38 161 SER A C 1
ATOM 1289 O O . SER A 1 161 ? -0.361 0.830 13.049 1.00 70.38 161 SER A O 1
ATOM 1291 N N . ARG A 1 162 ? 0.959 1.249 14.822 1.00 75.50 162 ARG A N 1
ATOM 1292 C CA . ARG A 1 162 ? 0.216 0.442 15.772 1.00 75.50 162 ARG A CA 1
ATOM 1293 C C . ARG A 1 162 ? -1.201 0.971 15.991 1.00 75.50 162 ARG A C 1
ATOM 1295 O O . ARG A 1 162 ? -2.119 0.182 16.109 1.00 75.50 162 ARG A O 1
ATOM 1302 N N . ILE A 1 163 ? -1.416 2.287 16.011 1.00 77.12 163 ILE A N 1
ATOM 1303 C CA . ILE A 1 163 ? -2.782 2.817 16.146 1.00 77.12 163 ILE A CA 1
ATOM 1304 C C . ILE A 1 163 ? -3.580 2.608 14.852 1.00 77.12 163 ILE A C 1
ATOM 1306 O O . ILE A 1 163 ? -4.720 2.152 14.913 1.00 77.12 163 ILE A O 1
ATOM 1310 N N . LEU A 1 164 ? -2.970 2.851 13.687 1.00 77.50 164 LEU A N 1
ATOM 1311 C CA . LEU A 1 164 ? -3.622 2.644 12.387 1.00 77.50 164 LEU A CA 1
ATOM 1312 C C . LEU A 1 164 ? -3.935 1.174 12.095 1.00 77.50 164 LEU A C 1
ATOM 1314 O O . LEU A 1 164 ? -4.949 0.879 11.468 1.00 77.50 164 LEU A O 1
ATOM 1318 N N . GLU A 1 165 ? -3.112 0.245 12.584 1.00 81.50 165 GLU A N 1
ATOM 1319 C CA . GLU A 1 165 ? -3.397 -1.191 12.531 1.00 81.50 165 GLU A CA 1
ATOM 1320 C C . GLU A 1 165 ? -4.748 -1.527 13.165 1.00 81.50 165 GLU A C 1
ATOM 1322 O O . GLU A 1 165 ? -5.435 -2.409 12.660 1.00 81.50 165 GLU A O 1
ATOM 1327 N N . GLY A 1 166 ? -5.186 -0.782 14.187 1.00 80.62 166 GLY A N 1
ATOM 1328 C CA . GLY A 1 166 ? -6.500 -0.951 14.806 1.00 80.62 166 GLY A CA 1
ATOM 1329 C C . GLY A 1 166 ? -7.682 -0.835 13.833 1.00 80.62 166 GLY A C 1
ATOM 1330 O O . GLY A 1 166 ? -8.723 -1.435 14.096 1.00 80.62 166 GLY A O 1
ATOM 1331 N N . LEU A 1 167 ? -7.534 -0.150 12.685 1.00 79.25 167 LEU A N 1
ATOM 1332 C CA . LEU A 1 167 ? -8.591 -0.048 11.660 1.00 79.25 167 LEU A CA 1
ATOM 1333 C C . LEU 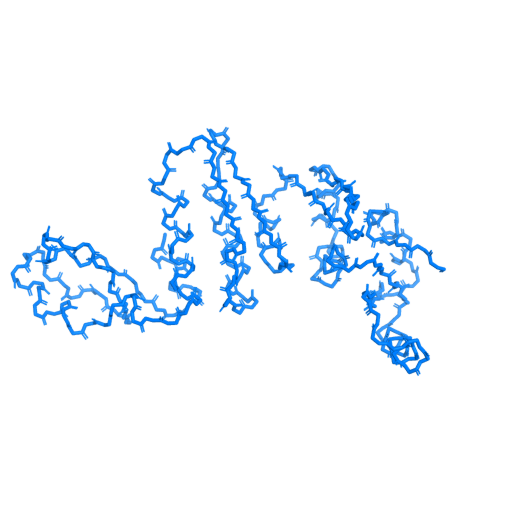A 1 167 ? -8.965 -1.417 11.075 1.00 79.25 167 LEU A C 1
ATOM 1335 O O . LEU A 1 167 ? -10.081 -1.590 10.583 1.00 79.25 167 LEU A O 1
ATOM 1339 N N . PHE A 1 168 ? -8.043 -2.377 11.142 1.00 81.62 168 PHE A N 1
ATOM 1340 C CA . PHE A 1 168 ? -8.161 -3.691 10.519 1.00 81.62 168 PHE A CA 1
ATOM 1341 C C . PHE A 1 168 ? -8.593 -4.796 11.497 1.00 81.62 168 PHE A C 1
ATOM 1343 O O . PHE A 1 168 ? -8.758 -5.934 11.071 1.00 81.62 168 PHE A O 1
ATOM 1350 N N . TYR A 1 169 ? -8.820 -4.477 12.778 1.00 82.62 169 TYR A N 1
ATOM 1351 C CA . TYR A 1 169 ? -9.281 -5.427 13.805 1.00 82.62 169 TYR A CA 1
ATOM 1352 C C . TYR A 1 169 ? -10.705 -5.107 14.254 1.00 82.62 169 TYR A C 1
ATOM 1354 O O . TYR A 1 169 ? -11.120 -3.948 14.248 1.00 82.62 169 TYR A O 1
ATOM 1362 N N . LYS A 1 170 ? -11.467 -6.101 14.726 1.00 78.38 170 LYS A N 1
ATOM 1363 C CA . LYS A 1 170 ? -12.853 -5.898 15.208 1.00 78.38 170 LYS A CA 1
ATOM 1364 C C . LYS A 1 170 ? -12.951 -4.951 16.396 1.00 78.38 170 LYS A C 1
ATOM 1366 O O . LYS A 1 170 ? -13.954 -4.259 16.535 1.00 78.38 170 LYS A O 1
ATOM 1371 N N . GLY A 1 171 ? -11.915 -4.895 17.219 1.00 79.50 171 GLY A N 1
ATOM 1372 C CA . GLY A 1 171 ? -11.802 -3.936 18.306 1.00 79.50 171 GLY A CA 1
ATOM 1373 C C . GLY A 1 171 ? -10.348 -3.680 18.664 1.00 79.50 171 GLY A C 1
ATOM 1374 O O . GLY A 1 171 ? -9.448 -4.384 18.204 1.00 79.50 171 GLY A O 1
ATOM 1375 N N . ALA A 1 172 ? -10.131 -2.681 19.513 1.00 82.69 172 ALA A N 1
ATOM 1376 C CA . ALA A 1 172 ? -8.820 -2.354 20.041 1.00 82.69 172 ALA A CA 1
ATOM 1377 C C . ALA A 1 172 ? -8.888 -2.195 21.562 1.00 82.69 172 ALA A C 1
ATOM 1379 O O . ALA A 1 172 ? -9.830 -1.614 22.092 1.00 82.69 172 ALA A O 1
ATOM 1380 N N . VAL A 1 173 ? -7.871 -2.693 22.256 1.00 86.31 173 VAL A N 1
ATOM 1381 C CA . VAL A 1 173 ? -7.658 -2.498 23.689 1.00 86.31 173 VAL A CA 1
ATOM 1382 C C . VAL A 1 173 ? -6.434 -1.615 23.847 1.00 86.31 173 VAL A C 1
ATOM 1384 O O . VAL A 1 173 ? -5.334 -1.977 23.425 1.00 86.31 173 VAL A O 1
ATOM 1387 N N . ILE A 1 174 ? -6.637 -0.447 24.452 1.00 85.75 174 ILE A N 1
ATOM 1388 C CA . ILE A 1 174 ? -5.587 0.544 24.680 1.00 85.75 174 ILE A CA 1
ATOM 1389 C C . ILE A 1 174 ? -5.241 0.555 26.159 1.00 85.75 174 ILE A C 1
ATOM 1391 O O . ILE A 1 174 ? -6.074 0.863 27.008 1.00 85.75 174 ILE A O 1
ATOM 1395 N N . VAL A 1 175 ? -3.989 0.243 26.456 1.00 88.06 175 VAL A N 1
ATOM 1396 C CA . VAL A 1 175 ? -3.454 0.211 27.819 1.00 88.06 175 VAL A CA 1
ATOM 1397 C C . VAL A 1 175 ? -2.406 1.303 28.026 1.00 88.06 175 VAL A C 1
ATOM 1399 O O . VAL A 1 175 ? -2.048 2.042 27.108 1.00 88.06 175 VAL A O 1
ATOM 1402 N N . GLU A 1 176 ? -1.903 1.435 29.248 1.00 86.69 176 GLU A N 1
ATOM 1403 C CA . GLU A 1 176 ? -0.928 2.470 29.573 1.00 86.69 176 GLU A CA 1
ATOM 1404 C C . GLU A 1 176 ? 0.453 2.178 28.972 1.00 86.69 176 GLU A C 1
ATOM 1406 O O . GLU A 1 176 ? 1.039 3.051 28.319 1.00 86.69 176 GLU A O 1
ATOM 1411 N N . ALA A 1 177 ? 0.955 0.957 29.170 1.00 87.25 177 ALA A N 1
ATOM 1412 C CA . ALA A 1 177 ? 2.313 0.572 28.810 1.00 87.25 177 ALA A CA 1
ATOM 1413 C C . ALA A 1 177 ? 2.383 -0.723 27.984 1.00 87.25 177 ALA A C 1
ATOM 1415 O O . ALA A 1 177 ? 1.458 -1.532 27.941 1.00 87.25 177 ALA A O 1
ATOM 1416 N N . ASP A 1 178 ? 3.537 -0.938 27.351 1.00 87.44 178 ASP A N 1
ATOM 1417 C CA . ASP A 1 178 ? 3.821 -2.122 26.529 1.00 87.44 178 ASP A CA 1
ATOM 1418 C C . ASP A 1 178 ? 3.665 -3.438 27.308 1.00 87.44 178 ASP A C 1
ATOM 1420 O O . ASP A 1 178 ? 3.057 -4.396 26.829 1.00 87.44 178 ASP A O 1
ATOM 1424 N N . GLY A 1 179 ? 4.139 -3.457 28.559 1.00 90.94 179 GLY A N 1
ATOM 1425 C CA . GLY A 1 179 ? 4.019 -4.619 29.440 1.00 90.94 179 GLY A CA 1
ATOM 1426 C C . GLY A 1 179 ? 2.567 -5.028 29.694 1.00 90.94 179 GLY A C 1
ATOM 1427 O O . GLY A 1 179 ? 2.261 -6.222 29.683 1.00 90.94 179 GLY A O 1
ATOM 1428 N N . ASP A 1 180 ? 1.671 -4.052 29.844 1.00 90.00 180 ASP A N 1
ATOM 1429 C CA . ASP A 1 180 ? 0.241 -4.301 30.023 1.00 90.00 180 ASP A CA 1
ATOM 1430 C C . ASP A 1 180 ? -0.352 -4.909 28.749 1.00 90.00 180 ASP A C 1
ATOM 1432 O O . ASP A 1 180 ? -1.082 -5.895 28.815 1.00 90.00 180 ASP A O 1
ATOM 1436 N N . SER A 1 181 ? 0.018 -4.380 27.578 1.00 88.81 181 SER A N 1
ATOM 1437 C CA . SER A 1 181 ? -0.508 -4.834 26.284 1.00 88.81 181 SER A CA 1
ATOM 1438 C C . SER A 1 181 ? -0.148 -6.301 26.066 1.00 88.81 181 SER A C 1
ATOM 1440 O O . SER A 1 181 ? -1.013 -7.142 25.806 1.00 88.81 181 SER A O 1
ATOM 1442 N N . ALA A 1 182 ? 1.123 -6.638 26.298 1.00 90.38 182 ALA A N 1
ATOM 1443 C CA . ALA A 1 182 ? 1.613 -8.006 26.217 1.00 90.38 182 ALA A CA 1
ATOM 1444 C C . ALA A 1 182 ? 0.948 -8.935 27.248 1.00 90.38 182 ALA A C 1
ATOM 1446 O O . ALA A 1 182 ? 0.702 -10.108 26.951 1.00 90.38 182 ALA A O 1
ATOM 1447 N N . PHE A 1 183 ? 0.667 -8.444 28.459 1.00 93.00 183 PHE A N 1
ATOM 1448 C CA . PHE A 1 183 ? -0.017 -9.218 29.492 1.00 93.00 183 PHE A CA 1
ATOM 1449 C C . PHE A 1 183 ? -1.465 -9.528 29.096 1.00 93.00 183 PHE A C 1
ATOM 1451 O O . PHE A 1 183 ? -1.834 -10.703 29.038 1.00 93.00 183 PHE A O 1
ATOM 1458 N N . TYR A 1 184 ? -2.262 -8.509 28.765 1.00 90.25 184 TYR A N 1
ATOM 1459 C CA . TYR A 1 184 ? -3.672 -8.683 28.410 1.00 90.25 184 TYR A CA 1
ATOM 1460 C C . TYR A 1 184 ? -3.850 -9.502 27.133 1.00 90.25 184 TYR A C 1
ATOM 1462 O O . TYR A 1 184 ? -4.696 -10.395 27.108 1.00 90.25 184 TYR A O 1
ATOM 1470 N N . GLN A 1 185 ? -3.004 -9.293 26.120 1.00 90.06 185 GLN A N 1
ATOM 1471 C CA . GLN A 1 185 ? -3.028 -10.105 24.904 1.00 90.06 185 GLN A CA 1
ATOM 1472 C C . GLN A 1 185 ? -2.799 -11.592 25.214 1.00 90.06 185 GLN A C 1
ATOM 1474 O O . GLN A 1 185 ? -3.489 -12.462 24.681 1.00 90.06 185 GLN A O 1
ATOM 1479 N N . ARG A 1 186 ? -1.829 -11.913 26.081 1.00 90.94 186 ARG A N 1
ATOM 1480 C CA . ARG A 1 186 ? -1.550 -13.305 26.476 1.00 90.94 186 ARG A CA 1
ATOM 1481 C C . ARG A 1 186 ? -2.658 -13.892 27.343 1.00 90.94 186 ARG A C 1
ATOM 1483 O O . ARG A 1 186 ? -2.959 -15.076 27.200 1.00 90.94 186 ARG A O 1
ATOM 1490 N N . ALA A 1 187 ? -3.238 -13.088 28.230 1.00 91.38 187 ALA A N 1
ATOM 1491 C CA . ALA A 1 187 ? -4.337 -13.504 29.088 1.00 91.38 187 ALA A CA 1
ATOM 1492 C C . ALA A 1 187 ? -5.592 -13.831 28.266 1.00 91.38 187 ALA A C 1
ATOM 1494 O O . ALA A 1 187 ? -6.088 -14.951 28.375 1.00 91.38 187 ALA A O 1
ATOM 1495 N N . SER A 1 188 ? -6.039 -12.919 27.390 1.00 88.81 188 SER A N 1
ATOM 1496 C CA . SER A 1 188 ? -7.183 -13.151 26.489 1.00 88.81 188 SER A CA 1
ATOM 1497 C C . SER A 1 188 ? -6.954 -14.392 25.624 1.00 88.81 188 SER A C 1
ATOM 1499 O O . SER A 1 188 ? -7.753 -15.326 25.671 1.00 88.81 188 SER A O 1
ATOM 1501 N N . ARG A 1 189 ? -5.785 -14.507 24.973 1.00 88.31 189 ARG A N 1
ATOM 1502 C CA . ARG A 1 189 ? -5.451 -15.688 24.154 1.00 88.31 189 ARG A CA 1
ATOM 1503 C C . ARG A 1 189 ? -5.546 -17.015 24.900 1.00 88.31 189 ARG A C 1
ATOM 1505 O O . ARG A 1 189 ? -5.792 -18.043 24.274 1.00 88.31 189 ARG A O 1
ATOM 1512 N N . ARG A 1 190 ? -5.296 -17.021 26.211 1.00 89.94 190 ARG A N 1
ATOM 1513 C CA . ARG A 1 190 ? -5.370 -18.230 27.038 1.00 89.94 190 ARG A CA 1
ATOM 1514 C C . ARG A 1 190 ? -6.793 -18.544 27.504 1.00 89.94 190 ARG A C 1
ATOM 1516 O O . ARG A 1 190 ? -7.081 -19.719 27.710 1.00 89.94 190 ARG A O 1
ATOM 1523 N N . LEU A 1 191 ? -7.622 -17.525 27.724 1.00 89.69 191 LEU A N 1
ATOM 1524 C CA . LEU A 1 191 ? -8.975 -17.661 28.269 1.00 89.69 191 LEU A CA 1
ATOM 1525 C C . LEU A 1 191 ? -10.025 -17.840 27.166 1.00 89.69 191 LEU A C 1
ATOM 1527 O O . LEU A 1 191 ? -10.787 -18.799 27.214 1.00 89.69 191 LEU A O 1
ATOM 1531 N N . GLU A 1 192 ? -10.011 -16.957 26.170 1.00 84.12 192 GLU A N 1
ATOM 1532 C CA . GLU A 1 192 ? -11.022 -16.863 25.105 1.00 84.12 192 GLU A CA 1
ATOM 1533 C C . GLU A 1 192 ? -10.511 -17.420 23.761 1.00 84.12 192 GLU A C 1
ATOM 1535 O O . GLU A 1 192 ? -11.291 -17.780 22.880 1.00 84.12 192 GLU A O 1
ATOM 1540 N N . GLY A 1 193 ? -9.188 -17.562 23.605 1.00 81.38 193 GLY A N 1
ATOM 1541 C CA . GLY A 1 193 ? -8.556 -18.040 22.372 1.00 81.38 193 GLY A CA 1
ATOM 1542 C C . GLY A 1 193 ? -8.130 -16.903 21.432 1.00 81.38 193 GLY A C 1
ATOM 1543 O O . GLY A 1 193 ? -7.990 -15.758 21.857 1.00 81.38 193 GLY A O 1
ATOM 1544 N N . PRO A 1 194 ? -7.809 -17.196 20.159 1.00 75.81 194 PRO A N 1
ATOM 1545 C CA . PRO A 1 194 ? -7.419 -16.166 19.202 1.00 75.81 194 PRO A CA 1
ATOM 1546 C C . PRO A 1 194 ? -8.614 -15.269 18.850 1.00 75.81 194 PRO A C 1
ATOM 1548 O O . PRO A 1 194 ? -9.492 -15.659 18.083 1.00 75.81 194 PRO A O 1
ATOM 1551 N N . GLU A 1 195 ? -8.617 -14.056 19.399 1.00 75.19 195 GLU A N 1
ATOM 1552 C CA . GLU A 1 195 ? -9.572 -13.000 19.067 1.00 75.19 195 GLU A CA 1
ATOM 1553 C C . GLU A 1 195 ? -8.992 -12.013 18.049 1.00 75.19 195 GLU A C 1
ATOM 1555 O O . GLU A 1 195 ? -7.782 -11.786 17.976 1.00 75.19 195 GLU A O 1
ATOM 1560 N N . ASP A 1 196 ? -9.885 -11.388 17.288 1.00 80.06 196 ASP A N 1
ATOM 1561 C CA . ASP A 1 196 ? -9.568 -10.340 16.318 1.00 80.06 196 ASP A CA 1
ATOM 1562 C C . ASP A 1 196 ? -9.561 -8.959 17.003 1.00 80.06 196 ASP A C 1
ATOM 1564 O O . ASP A 1 196 ? -10.339 -8.061 16.673 1.00 80.06 196 ASP A O 1
ATOM 1568 N N . ILE A 1 197 ? -8.733 -8.837 18.048 1.00 86.00 197 ILE A N 1
ATOM 1569 C CA . ILE A 1 197 ? -8.585 -7.635 18.878 1.00 86.00 197 ILE A CA 1
ATOM 1570 C C . ILE A 1 197 ? -7.148 -7.121 18.798 1.00 86.00 197 ILE A C 1
ATOM 1572 O O . ILE A 1 197 ? -6.182 -7.854 19.034 1.00 86.00 197 ILE A O 1
ATOM 1576 N N . HIS A 1 198 ? -7.014 -5.826 18.525 1.00 87.38 198 HIS A N 1
ATOM 1577 C CA . HIS A 1 198 ? -5.741 -5.126 18.513 1.00 87.38 198 HIS A CA 1
ATOM 1578 C C . HIS A 1 198 ? -5.353 -4.651 19.920 1.00 87.38 198 HIS A C 1
ATOM 1580 O O . HIS A 1 198 ? -6.023 -3.800 20.495 1.00 87.38 198 HIS A O 1
ATOM 1586 N N . TYR A 1 199 ? -4.250 -5.148 20.477 1.00 87.81 199 TYR A N 1
ATOM 1587 C CA . TYR A 1 199 ? -3.740 -4.683 21.773 1.00 87.81 199 TYR A CA 1
ATOM 1588 C C . TYR A 1 199 ? -2.616 -3.665 21.560 1.00 87.81 199 TYR A C 1
ATOM 1590 O O . TYR A 1 199 ? -1.562 -3.992 21.013 1.00 87.81 199 TYR A O 1
ATOM 1598 N N . THR A 1 200 ? -2.824 -2.432 22.017 1.00 87.38 200 THR A N 1
ATOM 1599 C CA . THR A 1 200 ? -1.869 -1.323 21.876 1.00 87.38 200 THR A CA 1
ATOM 1600 C C . THR A 1 200 ? -1.748 -0.526 23.169 1.00 87.38 200 THR A C 1
ATOM 1602 O O . THR A 1 200 ? -2.489 -0.750 24.123 1.00 87.38 200 THR A O 1
ATOM 1605 N N . TYR A 1 201 ? -0.790 0.394 23.236 1.00 84.81 201 TYR A N 1
ATOM 1606 C CA . TYR A 1 201 ? -0.521 1.177 24.434 1.00 84.81 201 TYR A CA 1
ATOM 1607 C C . TYR A 1 201 ? -0.270 2.652 24.131 1.00 84.81 201 TYR A C 1
ATOM 1609 O O . TYR A 1 201 ? 0.270 3.009 23.086 1.00 84.81 201 TYR A O 1
ATOM 1617 N N . ALA A 1 202 ? -0.653 3.511 25.074 1.00 81.56 202 ALA A N 1
ATOM 1618 C CA . ALA A 1 202 ? -0.664 4.962 24.910 1.00 81.56 202 ALA A CA 1
ATOM 1619 C C . ALA A 1 202 ? 0.626 5.665 25.372 1.00 81.56 202 ALA A C 1
ATOM 1621 O O . ALA A 1 202 ? 0.716 6.883 25.279 1.00 81.56 202 ALA A O 1
ATOM 1622 N N . HIS A 1 203 ? 1.631 4.933 25.867 1.00 81.56 203 HIS A N 1
ATOM 1623 C CA . HIS A 1 203 ? 2.849 5.506 26.465 1.00 81.56 203 HIS A CA 1
ATOM 1624 C C . HIS A 1 203 ? 2.555 6.437 27.661 1.00 81.56 203 HIS A C 1
ATOM 1626 O O . HIS A 1 203 ? 3.201 7.471 27.839 1.00 81.56 203 HIS A O 1
ATOM 1632 N N . GLY A 1 204 ? 1.583 6.062 28.495 1.00 80.00 204 GLY A N 1
ATOM 1633 C CA . GLY A 1 204 ? 1.209 6.806 29.697 1.00 80.00 204 GLY A CA 1
ATOM 1634 C C . GLY A 1 204 ? -0.268 7.191 29.750 1.00 80.00 204 GLY A C 1
ATOM 1635 O O . GLY A 1 204 ? -0.920 7.457 28.738 1.00 80.00 204 GLY A O 1
ATOM 1636 N N . LYS A 1 205 ? -0.800 7.288 30.971 1.00 80.25 205 LYS A N 1
ATOM 1637 C CA . LYS A 1 205 ? -2.223 7.562 31.227 1.00 80.25 205 LYS A CA 1
ATOM 1638 C C . LYS A 1 205 ? -2.759 8.846 30.581 1.00 80.25 205 LYS A C 1
ATOM 1640 O O . LYS A 1 205 ? -3.930 8.909 30.224 1.00 80.25 205 LYS A O 1
ATOM 1645 N N . GLN A 1 206 ? -1.919 9.868 30.416 1.00 79.88 206 GLN A N 1
ATOM 1646 C CA . GLN A 1 206 ? -2.327 11.161 29.846 1.00 79.88 206 GLN A CA 1
ATOM 1647 C C . GLN A 1 206 ? -2.617 11.108 28.339 1.00 79.88 206 GLN A C 1
ATOM 1649 O O . GLN A 1 206 ? -3.294 11.991 27.816 1.00 79.88 206 GLN A O 1
ATOM 1654 N N . ALA A 1 207 ? -2.099 10.101 27.636 1.00 77.75 207 ALA A N 1
ATOM 1655 C CA . ALA A 1 207 ? -2.289 9.943 26.199 1.00 77.75 207 ALA A CA 1
ATOM 1656 C C . ALA A 1 207 ? -3.534 9.115 25.854 1.00 77.75 207 ALA A C 1
ATOM 1658 O O . ALA A 1 207 ? -4.073 9.276 24.764 1.00 77.75 207 ALA A O 1
ATOM 1659 N N . ILE A 1 208 ? -4.034 8.291 26.784 1.00 79.56 208 ILE A N 1
ATOM 1660 C CA . ILE A 1 208 ? -5.229 7.461 26.569 1.00 79.56 208 ILE A CA 1
ATOM 1661 C C . ILE A 1 208 ? -6.447 8.309 26.163 1.00 79.56 208 ILE A C 1
ATOM 1663 O O . ILE A 1 208 ? -7.049 7.975 25.146 1.00 79.56 208 ILE A O 1
ATOM 1667 N N . PRO A 1 209 ? -6.800 9.417 26.854 1.00 78.44 209 PRO A N 1
ATOM 1668 C CA . PRO A 1 209 ? -7.947 10.231 26.455 1.00 78.44 209 PRO A CA 1
ATOM 1669 C C . PRO A 1 209 ? -7.799 10.807 25.050 1.00 78.44 209 PRO A C 1
ATOM 1671 O O . PRO A 1 209 ? -8.760 10.784 24.300 1.00 78.44 209 PRO A O 1
ATOM 1674 N N . LYS A 1 210 ? -6.588 11.237 24.664 1.00 74.94 210 LYS A N 1
ATOM 1675 C CA . LYS A 1 210 ? -6.316 11.766 23.318 1.00 74.94 210 LYS A CA 1
ATOM 1676 C C . LYS A 1 210 ? -6.533 10.706 22.249 1.00 74.94 210 LYS A C 1
ATOM 1678 O O . LYS A 1 210 ? -7.136 10.986 21.225 1.00 74.94 210 LYS A O 1
ATOM 1683 N N . ILE A 1 211 ? -6.062 9.481 22.502 1.00 73.56 211 ILE A N 1
ATOM 1684 C CA . ILE A 1 211 ? -6.304 8.382 21.572 1.00 73.56 211 ILE A CA 1
ATOM 1685 C C . ILE A 1 211 ? -7.793 8.068 21.531 1.00 73.56 211 ILE A C 1
ATOM 1687 O O . ILE A 1 211 ? -8.335 8.001 20.449 1.00 73.56 211 ILE A O 1
ATOM 1691 N N . ILE A 1 212 ? -8.493 7.952 22.656 1.00 74.00 212 ILE A N 1
ATOM 1692 C CA . ILE A 1 212 ? -9.926 7.624 22.639 1.00 74.00 212 ILE A CA 1
ATOM 1693 C C . ILE A 1 212 ? -10.765 8.721 21.966 1.00 74.00 212 ILE A C 1
ATOM 1695 O O . ILE A 1 212 ? -11.617 8.392 21.151 1.00 74.00 212 ILE A O 1
ATOM 1699 N N . GLU A 1 213 ? -10.526 10.000 22.268 1.00 69.31 213 GLU A N 1
ATOM 1700 C CA . GLU A 1 213 ? -11.260 11.134 21.687 1.00 69.31 213 GLU A CA 1
ATOM 1701 C C . GLU A 1 213 ? -11.086 11.211 20.167 1.00 69.31 213 GLU A C 1
ATOM 1703 O O . GLU A 1 213 ? -12.077 11.338 19.451 1.00 69.31 213 GLU A O 1
ATOM 1708 N N . ASP A 1 214 ? -9.853 11.058 19.677 1.00 62.91 214 ASP A N 1
ATOM 1709 C CA . ASP A 1 214 ? -9.541 11.136 18.244 1.00 62.91 214 ASP A CA 1
ATOM 1710 C C . ASP A 1 214 ? -9.710 9.786 17.513 1.00 62.91 214 ASP A C 1
ATOM 1712 O O . ASP A 1 214 ? -9.718 9.731 16.287 1.00 62.91 214 ASP A O 1
ATOM 1716 N N . SER A 1 215 ? -9.855 8.682 18.255 1.00 59.38 215 SER A N 1
ATOM 1717 C CA . SER A 1 215 ? -9.981 7.305 17.744 1.00 59.38 215 SER A CA 1
ATOM 1718 C C . SER A 1 215 ? -11.321 6.677 18.142 1.00 59.38 215 SER A C 1
ATOM 1720 O O . SER A 1 215 ? -11.437 5.453 18.201 1.00 59.38 215 SER A O 1
ATOM 1722 N N . TYR A 1 216 ? -12.365 7.479 18.381 1.00 51.91 216 TYR A N 1
ATOM 1723 C CA . TYR A 1 216 ? -13.731 6.985 18.637 1.00 51.91 216 TYR A CA 1
ATOM 1724 C C . TYR A 1 216 ? -14.246 6.052 17.518 1.00 51.91 216 TYR A C 1
ATOM 1726 O O . TYR A 1 216 ? -15.150 5.250 17.732 1.00 51.91 216 TYR A O 1
ATOM 1734 N N . LEU A 1 217 ? -13.627 6.120 16.335 1.00 47.19 217 LEU A N 1
ATOM 1735 C CA . LEU A 1 217 ? -13.868 5.274 15.159 1.00 47.19 217 LEU A CA 1
ATOM 1736 C C . LEU A 1 217 ? -13.109 3.926 15.174 1.00 47.19 217 LEU A C 1
ATOM 1738 O O . LEU A 1 217 ? -13.367 3.050 14.349 1.00 47.19 217 LEU A O 1
ATOM 1742 N N . LEU A 1 218 ? -12.175 3.748 16.107 1.00 46.91 218 LEU A N 1
ATOM 1743 C CA . LEU A 1 218 ? -11.185 2.663 16.164 1.00 46.91 218 LEU A CA 1
ATOM 1744 C C . LEU A 1 218 ? -11.351 1.742 17.383 1.00 46.91 218 LEU A C 1
ATOM 1746 O O . LEU A 1 218 ? -10.879 0.607 17.361 1.00 46.91 218 LEU A O 1
ATOM 1750 N N . VAL A 1 219 ? -12.003 2.210 18.451 1.00 39.34 219 VAL A N 1
ATOM 1751 C CA . VAL A 1 219 ? -11.982 1.545 19.761 1.00 39.34 219 VAL A CA 1
ATOM 1752 C C . VAL A 1 219 ? -13.400 1.202 20.217 1.00 39.34 219 VAL A C 1
ATOM 1754 O O . VAL A 1 219 ? -14.182 2.081 20.569 1.00 39.34 219 VAL A O 1
ATOM 1757 N N . LEU A 1 220 ? -13.725 -0.092 20.274 1.00 32.97 220 LEU A N 1
ATOM 1758 C CA . LEU A 1 220 ? -14.807 -0.580 21.130 1.00 32.97 220 LEU A CA 1
ATOM 1759 C C . LEU A 1 220 ? -14.295 -0.574 22.574 1.00 32.97 220 LEU A C 1
ATOM 1761 O O . LEU A 1 220 ? -13.367 -1.310 22.903 1.00 32.97 220 LEU A O 1
ATOM 1765 N N . GLN A 1 221 ? -14.884 0.273 23.420 1.00 26.58 221 GLN A N 1
ATOM 1766 C CA . GLN A 1 221 ? -14.687 0.213 24.868 1.00 26.58 221 GLN A CA 1
ATOM 1767 C C . GLN A 1 221 ? -15.189 -1.136 25.399 1.00 26.58 221 GLN A C 1
ATOM 1769 O O . GLN A 1 221 ? -16.334 -1.511 25.137 1.00 26.58 221 GLN A O 1
ATOM 1774 N N . ILE A 1 222 ? -14.347 -1.824 26.171 1.00 29.86 222 ILE A N 1
ATOM 1775 C CA . ILE A 1 222 ? -14.777 -2.803 27.176 1.00 29.86 222 ILE A CA 1
ATOM 1776 C C . ILE A 1 222 ? -14.477 -2.194 28.542 1.00 29.86 222 ILE A C 1
ATOM 1778 O O . ILE A 1 222 ? -13.353 -1.661 28.696 1.00 29.86 222 ILE A O 1
#

Secondary structure (DSSP, 8-state):
-HHHHHHHHS-EEEEE-S-SSS-EEEEES--TT--SSHHHHHHHHTTSEEGGGS-HHHHHHHHHHHHHHH---SEEEEE-TTTT--HHHHHHHHHHHHHT--TTSEEEEE---HHHHHHHHHH--S--EEEEEEETTEEEEEEE-HHHHHHHHHSTTTTSHHHHHGGGSSEEEEESSHHHHHHHHHHHHHHT-S-SEEEEE-SSTTTHHHHHHHTTTT----

Sequence (222 aa):
MRIVIKDAFDIDIKLDYSFLANFVLRVGNNFNEIPLDPRDAKPILEKFEKLDDQGDGIKSFVATALTMISIERPIIMIDEPEAFLHPPQAMKLGEFIAENSNNDRQIIIVTHSSDLLRGIINKRQDINIIRVDRNKNDNKIYPLDADDLVRISNNPLLSSSRILEGLFYKGAVIVEADGDSAFYQRASRRLEGPEDIHYTYAHGKQAIPKIIEDSYLLVLQI

Foldseek 3Di:
DQVLLCVQPVKGWDWLPLDPPDTWIFIGNDDPPADPDSVRRVVVRVVTDTPVPDDPQSVLLVVLLCCLPPDPDQEAEEEASCVPPDLVNLLSSLLSNLVSDDPSHHYHYHHLDLSSVLSVLVRDLQDKDWQWDDDPPDTDIQIDGSVLSVLQSVDPQSSDSLNSNLSNFPAEDEAADPVVLVVVCVVCCVPVNDHRYRRYYQPHPVRVVVCCVSVVSRHDDD